Protein AF-A0A1J4RG11-F1 (afdb_monomer_lite)

Sequence (187 aa):
MTKLVSPRDQEIQAVLYAEGVSVGKSGLDGIIGKDTKAAMQAYADKHGFGKDSLDKIGDKILEKMRDPAFREKALDTLQSMPQTHDTIAASQWALTRAGHNDYGMRDLATRMMSGEKSAVTVKALEHTEHGFPTAQVYKEAGLPQGLIDMKMASNEMAYTQFASMTQGGDKKGQSEPSPVRTVSMEM

Secondary structure (DSSP, 8-state):
-PPPP-HHHHHHHHHHHHTT----TT-S-S---HHHHHHHHHHHHHTT-TTS-HHHHHHHHHHHHH-HHHHHHHHHHHHHS---HHHHHHHHHHHHHHT---TTTB-TTT-SB-----HHHHHHHHTEETTEE-HHHHHHTT--HHHHHHHHHHHHHHHHHHHHHHHTT--S---PPPPP-------

Radius of gyration: 19.06 Å; chains: 1; bounding box: 46×32×81 Å

pLDDT: mean 87.49, std 19.08, range [31.5, 98.56]

Structure (mmCIF, N/CA/C/O backbone):
data_AF-A0A1J4RG11-F1
#
_entry.id   AF-A0A1J4RG11-F1
#
loop_
_atom_site.group_PDB
_atom_site.id
_atom_site.type_symbol
_atom_site.label_atom_id
_atom_site.label_alt_id
_atom_site.label_comp_id
_atom_site.label_asym_id
_atom_site.label_entity_id
_atom_site.label_seq_id
_atom_site.pdbx_PDB_ins_code
_atom_site.Cartn_x
_atom_site.Cartn_y
_atom_site.Cartn_z
_atom_site.occupancy
_atom_site.B_iso_or_equiv
_atom_site.auth_seq_id
_atom_site.auth_comp_id
_atom_site.auth_asym_id
_atom_site.auth_atom_id
_atom_site.pdbx_PDB_model_num
ATOM 1 N N . MET A 1 1 ? -0.249 1.973 28.526 1.00 45.53 1 MET A N 1
ATOM 2 C CA . MET A 1 1 ? 0.600 1.272 27.539 1.00 45.53 1 MET A CA 1
ATOM 3 C C . MET A 1 1 ? 0.674 2.140 26.298 1.00 45.53 1 MET A C 1
ATOM 5 O O . MET A 1 1 ? -0.372 2.413 25.721 1.00 45.53 1 MET A O 1
ATOM 9 N N . THR A 1 2 ? 1.858 2.624 25.930 1.00 52.03 2 THR A N 1
ATOM 10 C CA . THR A 1 2 ? 2.068 3.305 24.644 1.00 52.03 2 THR A CA 1
ATOM 11 C C . THR A 1 2 ? 1.889 2.263 23.547 1.00 52.03 2 THR A C 1
ATOM 13 O O . THR A 1 2 ? 2.555 1.229 23.575 1.00 52.03 2 THR A O 1
ATOM 16 N N . LYS A 1 3 ? 0.928 2.470 22.644 1.00 66.06 3 LYS A N 1
ATOM 17 C CA . LYS A 1 3 ? 0.698 1.543 21.534 1.00 66.06 3 LYS A CA 1
ATOM 18 C 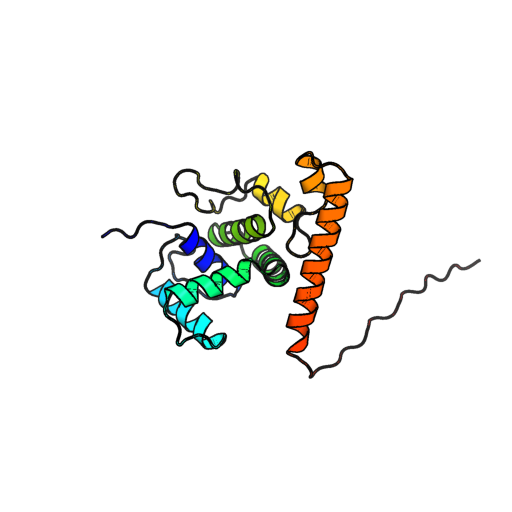C . LYS A 1 3 ? 1.891 1.661 20.583 1.00 66.06 3 LYS A C 1
ATOM 20 O O . LYS A 1 3 ? 2.246 2.772 20.202 1.00 66.06 3 LYS A O 1
ATOM 25 N N . LEU A 1 4 ? 2.541 0.541 20.281 1.00 80.56 4 LEU A N 1
ATOM 26 C CA . LEU A 1 4 ? 3.669 0.511 19.351 1.00 80.56 4 LEU A CA 1
ATOM 27 C C . LEU A 1 4 ? 3.158 0.786 17.934 1.00 80.56 4 LEU A C 1
ATOM 29 O O . LEU A 1 4 ? 2.121 0.246 17.547 1.00 80.56 4 LEU A O 1
ATOM 33 N N . VAL A 1 5 ? 3.889 1.616 17.190 1.00 90.88 5 VAL A N 1
ATOM 34 C CA . VAL A 1 5 ? 3.662 1.816 15.754 1.00 90.88 5 VAL A CA 1
ATOM 35 C C . VAL A 1 5 ? 3.886 0.499 15.012 1.00 90.88 5 VAL A C 1
ATOM 37 O O . VAL A 1 5 ? 4.768 -0.285 15.373 1.00 90.88 5 VAL A O 1
ATOM 40 N N . SER A 1 6 ? 3.073 0.237 13.993 1.00 95.31 6 SER A N 1
ATOM 41 C CA . SER A 1 6 ? 3.086 -1.022 13.252 1.00 95.31 6 SER A CA 1
ATOM 42 C C . SER A 1 6 ? 2.973 -0.769 11.747 1.00 95.31 6 SER A C 1
ATOM 44 O O . SER A 1 6 ? 2.016 -0.124 11.312 1.00 95.31 6 SER A O 1
ATOM 46 N N . PRO A 1 7 ? 3.869 -1.340 10.918 1.00 96.31 7 PRO A N 1
ATOM 47 C CA . PRO A 1 7 ? 3.738 -1.282 9.462 1.00 96.31 7 PRO A CA 1
ATOM 48 C C . PRO A 1 7 ? 2.408 -1.854 8.965 1.00 96.31 7 PRO A C 1
ATOM 50 O O . PRO A 1 7 ? 1.812 -1.305 8.046 1.00 96.31 7 PRO A O 1
ATOM 53 N N . ARG A 1 8 ? 1.902 -2.917 9.607 1.00 96.62 8 ARG A N 1
ATOM 54 C CA . ARG A 1 8 ? 0.595 -3.501 9.266 1.00 96.62 8 ARG A CA 1
ATOM 55 C C . ARG A 1 8 ? -0.533 -2.486 9.453 1.00 96.62 8 ARG A C 1
ATOM 57 O O . ARG A 1 8 ? -1.431 -2.400 8.624 1.00 96.62 8 ARG A O 1
ATOM 64 N N . ASP A 1 9 ? -0.488 -1.733 10.545 1.00 97.31 9 ASP A N 1
ATOM 65 C CA . ASP A 1 9 ? -1.527 -0.761 10.881 1.00 97.31 9 ASP A CA 1
ATOM 66 C C . ASP A 1 9 ? -1.455 0.454 9.941 1.00 97.31 9 ASP A C 1
ATOM 68 O O . ASP A 1 9 ? -2.494 0.959 9.518 1.00 97.31 9 ASP A O 1
ATOM 72 N N . GLN A 1 10 ? -0.243 0.855 9.535 1.00 98.19 10 GLN A N 1
ATOM 73 C CA . GLN A 1 10 ? -0.038 1.912 8.541 1.00 98.19 10 GLN A CA 1
ATOM 74 C C . GLN A 1 10 ? -0.548 1.491 7.158 1.00 98.19 10 GLN A C 1
ATOM 76 O O . GLN A 1 10 ? -1.131 2.295 6.436 1.00 98.19 10 GLN A O 1
ATOM 81 N N . GLU A 1 11 ? -0.378 0.220 6.797 1.00 98.38 11 GLU A N 1
ATOM 82 C CA . GLU A 1 11 ? -0.906 -0.324 5.550 1.00 98.38 11 GLU A CA 1
ATOM 83 C C . GLU A 1 11 ? -2.445 -0.372 5.549 1.00 98.38 11 GLU A C 1
ATOM 85 O O . GLU A 1 11 ? -3.069 -0.007 4.554 1.00 98.38 11 GLU A O 1
ATOM 90 N N . ILE A 1 12 ? -3.081 -0.738 6.671 1.00 98.44 12 ILE A N 1
ATOM 91 C CA . ILE A 1 12 ? -4.546 -0.634 6.827 1.00 98.44 12 ILE A CA 1
ATOM 92 C C . ILE A 1 12 ? -4.998 0.816 6.621 1.00 98.44 12 ILE A C 1
ATOM 94 O O . ILE A 1 12 ? -5.945 1.069 5.875 1.00 98.44 12 ILE A O 1
ATOM 98 N N . GLN A 1 13 ? -4.316 1.770 7.263 1.00 98.56 13 GLN A N 1
ATOM 99 C CA . GLN A 1 13 ? -4.605 3.195 7.101 1.00 98.56 13 GLN A CA 1
ATOM 100 C C . GLN A 1 13 ? -4.423 3.649 5.647 1.00 98.56 13 GLN A C 1
ATOM 102 O O . GLN A 1 13 ? -5.251 4.408 5.156 1.00 98.56 13 GLN A O 1
ATOM 107 N N . ALA A 1 14 ? -3.406 3.146 4.940 1.00 98.56 14 ALA A N 1
ATOM 108 C CA . ALA A 1 14 ? -3.171 3.439 3.529 1.00 98.56 14 ALA A CA 1
ATOM 109 C C . ALA A 1 14 ? -4.305 2.963 2.617 1.00 98.56 14 ALA A C 1
ATOM 111 O O . ALA A 1 14 ? -4.735 3.722 1.750 1.00 98.56 14 ALA A O 1
ATOM 112 N N . VAL A 1 15 ? -4.827 1.749 2.826 1.00 98.38 15 VAL A N 1
ATOM 113 C CA . VAL A 1 15 ? -5.990 1.259 2.064 1.00 98.38 15 VAL A CA 1
ATOM 114 C C . VAL A 1 15 ? -7.205 2.152 2.311 1.00 98.38 15 VAL A C 1
ATOM 116 O O . VAL A 1 15 ? -7.844 2.597 1.361 1.00 98.38 15 VAL A O 1
ATOM 119 N N . LEU A 1 16 ? -7.508 2.447 3.580 1.00 98.19 16 LEU A N 1
ATOM 120 C CA . LEU A 1 16 ? -8.638 3.305 3.945 1.00 98.19 16 LEU A CA 1
ATOM 121 C C . LEU A 1 16 ? -8.500 4.708 3.338 1.00 98.19 16 LEU A C 1
ATOM 123 O O . LEU A 1 16 ? -9.459 5.230 2.775 1.00 98.19 16 LEU A O 1
ATOM 127 N N . TYR A 1 17 ? -7.300 5.283 3.396 1.00 98.06 17 TYR A N 1
ATOM 128 C CA . TYR A 1 17 ? -6.989 6.591 2.831 1.00 98.06 17 TYR A CA 1
ATOM 129 C C . TYR A 1 17 ? -7.169 6.625 1.308 1.00 98.06 17 TYR A C 1
ATOM 131 O O . TYR A 1 17 ? -7.815 7.537 0.795 1.00 98.06 17 TYR A O 1
ATOM 139 N N . ALA A 1 18 ? -6.676 5.609 0.590 1.00 97.44 18 ALA A N 1
ATOM 140 C CA . ALA A 1 18 ? -6.852 5.480 -0.860 1.00 97.44 18 ALA A CA 1
ATOM 141 C C . ALA A 1 18 ? -8.327 5.292 -1.275 1.00 97.44 18 ALA A C 1
ATOM 143 O O . ALA A 1 18 ? -8.729 5.714 -2.355 1.00 97.44 18 ALA A O 1
ATOM 144 N N . GLU A 1 19 ? -9.151 4.711 -0.401 1.00 96.38 19 GLU A N 1
ATOM 145 C CA . GLU A 1 19 ? -10.610 4.585 -0.561 1.00 96.38 19 GLU A CA 1
ATOM 146 C C . GLU A 1 19 ? -11.379 5.864 -0.170 1.00 96.38 19 GLU A C 1
ATOM 148 O O . GLU A 1 19 ? -12.614 5.883 -0.161 1.00 96.38 19 GLU A O 1
ATOM 153 N N . GLY A 1 20 ? -10.668 6.942 0.180 1.00 95.25 20 GLY A N 1
ATOM 154 C CA . GLY A 1 20 ? -11.258 8.211 0.606 1.00 95.25 20 GLY A CA 1
ATOM 155 C C . GLY A 1 20 ? -11.866 8.176 2.012 1.00 95.25 20 GLY A C 1
ATOM 156 O O . GLY A 1 20 ? -12.632 9.070 2.377 1.00 95.25 20 GLY A O 1
ATOM 157 N N . VAL A 1 21 ? -11.552 7.159 2.817 1.00 96.12 21 VAL A N 1
ATOM 158 C CA . VAL A 1 21 ? -12.004 7.046 4.206 1.00 96.12 21 VAL A CA 1
ATOM 159 C C . VAL A 1 21 ? -11.010 7.761 5.119 1.00 96.12 21 VAL A C 1
ATOM 161 O O . VAL A 1 21 ? -9.836 7.406 5.201 1.00 96.12 21 VAL A O 1
ATOM 164 N N . SER A 1 22 ? -11.488 8.772 5.848 1.00 93.06 22 SER A N 1
ATOM 165 C CA . SER A 1 22 ? -10.654 9.494 6.812 1.00 93.06 22 SER A CA 1
ATOM 166 C C . SER A 1 22 ? -10.258 8.594 7.984 1.00 93.06 22 SER A C 1
ATOM 168 O O . SER A 1 22 ? -11.117 8.024 8.654 1.00 93.06 22 SER A O 1
ATOM 170 N N . VAL A 1 23 ? -8.957 8.526 8.271 1.00 93.06 23 VAL A N 1
ATOM 171 C CA . VAL A 1 23 ? -8.383 7.801 9.420 1.00 93.06 23 VAL A CA 1
ATOM 172 C C . VAL A 1 23 ? -8.102 8.715 10.624 1.00 93.06 23 VAL A C 1
ATOM 174 O O . VAL A 1 23 ? -7.419 8.323 11.566 1.00 93.06 23 VAL A O 1
ATOM 177 N N . GLY A 1 24 ? -8.657 9.931 10.619 1.00 90.88 24 GLY A N 1
ATOM 178 C CA . GLY A 1 24 ? -8.460 10.934 11.667 1.00 90.88 24 GLY A CA 1
ATOM 179 C C . GLY A 1 24 ? -7.259 11.853 11.424 1.00 90.88 24 GLY A C 1
ATOM 180 O O . GLY A 1 24 ? -6.627 11.831 10.370 1.00 90.88 24 GLY A O 1
ATOM 181 N N . LYS A 1 25 ? -6.962 12.710 12.411 1.00 89.75 25 LYS A N 1
ATOM 182 C CA . LYS A 1 25 ? -5.946 13.778 12.293 1.00 89.75 25 LYS A CA 1
ATOM 183 C C . LYS A 1 25 ? -4.503 13.278 12.289 1.00 89.75 25 LYS A C 1
ATOM 185 O O . LYS A 1 25 ? -3.633 14.002 11.821 1.00 89.75 25 LYS A O 1
ATOM 190 N N . SER A 1 26 ? -4.254 12.092 12.840 1.00 89.50 26 SER A N 1
ATOM 191 C CA . SER A 1 26 ? -2.909 11.516 12.897 1.00 89.50 26 SER A CA 1
ATOM 192 C C . SER A 1 26 ? -2.448 10.926 11.563 1.00 89.50 26 SER A C 1
ATOM 194 O O . SER A 1 26 ? -1.269 10.621 11.430 1.00 89.50 26 SER A O 1
ATOM 196 N N . GLY A 1 27 ? -3.349 10.770 10.586 1.00 93.56 27 GLY A N 1
ATOM 197 C CA . GLY A 1 27 ? -2.989 10.245 9.271 1.00 93.56 27 GLY A CA 1
ATOM 198 C C . GLY A 1 27 ? -2.530 8.787 9.320 1.00 93.56 27 GLY A C 1
ATOM 199 O O . GLY A 1 27 ? -3.123 7.957 10.018 1.00 93.56 27 GLY A O 1
ATOM 200 N N . LEU A 1 28 ? -1.485 8.473 8.553 1.00 96.69 28 LEU A N 1
ATOM 201 C CA . LEU A 1 28 ? -0.891 7.136 8.441 1.00 96.69 28 LEU A CA 1
ATOM 202 C C . LEU A 1 28 ? 0.255 6.964 9.455 1.00 96.69 28 LEU A C 1
ATOM 204 O O . LEU A 1 28 ? 1.425 6.816 9.092 1.00 96.69 28 LEU A O 1
ATOM 208 N N . ASP A 1 29 ? -0.087 6.989 10.742 1.00 96.06 29 ASP A N 1
ATOM 209 C CA . ASP A 1 29 ? 0.864 6.910 11.861 1.00 96.06 29 ASP A CA 1
ATOM 210 C C . ASP A 1 29 ? 1.213 5.477 12.310 1.00 96.06 29 ASP A C 1
ATOM 212 O O . ASP A 1 29 ? 2.044 5.283 13.199 1.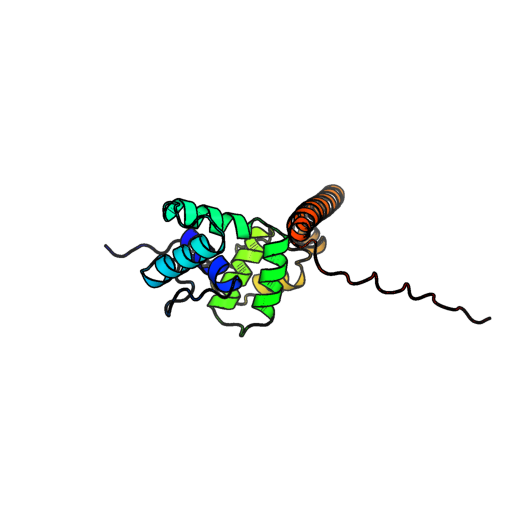00 96.06 29 ASP A O 1
ATOM 216 N N . GLY A 1 30 ? 0.574 4.461 11.726 1.00 96.69 30 GLY A N 1
ATOM 217 C CA . GLY A 1 30 ? 0.762 3.068 12.115 1.00 96.69 30 GLY A CA 1
ATOM 218 C C . GLY A 1 30 ? 0.136 2.707 13.460 1.00 96.69 30 GLY A C 1
ATOM 219 O O . GLY A 1 30 ? 0.559 1.730 14.079 1.00 96.69 30 GLY A O 1
ATOM 220 N N . ILE A 1 31 ? -0.852 3.475 13.934 1.00 95.88 31 ILE A N 1
ATOM 221 C CA . ILE A 1 31 ? -1.551 3.239 15.198 1.00 95.88 31 ILE A CA 1
ATOM 222 C C . ILE A 1 31 ? -3.061 3.126 14.950 1.00 95.88 31 ILE A C 1
ATOM 224 O O . ILE A 1 31 ? -3.758 4.097 14.664 1.00 95.88 31 ILE A O 1
ATOM 228 N N . ILE A 1 32 ? -3.636 1.940 15.191 1.00 94.81 32 ILE A N 1
ATOM 229 C CA . ILE A 1 32 ? -5.104 1.779 15.180 1.00 94.81 32 ILE A CA 1
ATOM 230 C C . ILE A 1 32 ? -5.735 2.406 16.442 1.00 94.81 32 ILE A C 1
ATOM 232 O O . ILE A 1 32 ? -5.960 1.729 17.460 1.00 94.81 32 ILE A O 1
ATOM 236 N N . GLY A 1 33 ? -5.977 3.717 16.384 1.00 93.94 33 GLY A N 1
ATOM 237 C CA . GLY A 1 33 ? -6.672 4.527 17.388 1.00 93.94 33 GLY A CA 1
ATOM 238 C C . GLY A 1 33 ? -8.199 4.485 17.258 1.00 93.94 33 GLY A C 1
ATOM 239 O O . GLY A 1 33 ? -8.750 3.695 16.496 1.00 93.94 33 GLY A O 1
ATOM 240 N N . LYS A 1 34 ? -8.908 5.328 18.022 1.00 94.88 34 LYS A N 1
ATOM 241 C CA . LYS A 1 34 ? -10.384 5.392 17.989 1.00 94.88 34 LYS A CA 1
ATOM 242 C C . LYS A 1 34 ? -10.908 5.727 16.587 1.00 94.88 34 LYS A C 1
ATOM 244 O O . LYS A 1 34 ? -11.824 5.055 16.120 1.00 94.88 34 LYS A O 1
ATOM 249 N N . ASP A 1 35 ? -10.301 6.712 15.933 1.00 95.56 35 ASP A N 1
ATOM 250 C CA . ASP A 1 35 ? -10.724 7.178 14.610 1.00 95.56 35 ASP A CA 1
ATOM 251 C C . ASP A 1 35 ? -10.476 6.102 13.548 1.00 95.56 35 ASP A C 1
ATOM 253 O O . ASP A 1 35 ? -11.395 5.743 12.817 1.00 95.56 35 ASP A O 1
ATOM 257 N N . THR A 1 36 ? -9.295 5.471 13.549 1.00 97.06 36 THR A N 1
ATOM 258 C CA . THR A 1 36 ? -9.000 4.362 12.632 1.00 97.06 36 THR A CA 1
ATOM 259 C C . THR A 1 36 ? -9.925 3.166 12.851 1.00 97.06 36 THR A C 1
ATOM 261 O O . THR A 1 36 ? -10.381 2.566 11.885 1.00 97.06 36 THR A O 1
ATOM 264 N N . LYS A 1 37 ? -10.275 2.827 14.101 1.00 97.06 37 LYS A N 1
ATOM 265 C CA . LYS A 1 37 ? -11.261 1.765 14.384 1.00 97.06 37 LYS A CA 1
ATOM 266 C C . LYS A 1 37 ? -12.636 2.088 13.808 1.00 97.06 37 LYS A C 1
ATOM 268 O O . LYS A 1 37 ? -13.274 1.207 13.242 1.00 97.06 37 LYS A O 1
ATOM 273 N N . ALA A 1 38 ? -13.087 3.334 13.949 1.00 96.94 38 ALA A N 1
ATOM 274 C CA . ALA A 1 38 ? -14.355 3.774 13.380 1.00 96.94 38 ALA A CA 1
ATOM 275 C C . ALA A 1 38 ? -14.322 3.732 11.843 1.00 96.94 38 ALA A C 1
ATOM 277 O O . ALA A 1 38 ? -15.270 3.248 11.232 1.00 96.94 38 ALA A O 1
ATOM 278 N N . ALA A 1 39 ? -13.213 4.154 11.231 1.00 97.88 39 ALA A N 1
ATOM 279 C CA . ALA A 1 39 ? -12.989 4.072 9.790 1.00 97.88 39 ALA A CA 1
ATOM 280 C C . ALA A 1 39 ? -13.007 2.622 9.278 1.00 97.88 39 ALA A C 1
ATOM 282 O O . ALA A 1 39 ? -13.700 2.318 8.309 1.00 97.88 39 ALA A O 1
ATOM 283 N N . MET A 1 40 ? -12.307 1.713 9.966 1.00 98.25 40 MET A N 1
ATOM 284 C CA . MET A 1 40 ? -12.317 0.277 9.672 1.00 98.25 40 MET A CA 1
ATOM 285 C C . MET A 1 40 ? -13.732 -0.303 9.742 1.00 98.25 40 MET A C 1
ATOM 287 O O . MET A 1 40 ? -14.132 -1.037 8.843 1.00 98.25 40 MET A O 1
ATOM 291 N N . GLN A 1 41 ? -14.499 0.038 10.782 1.00 98.06 41 GLN A N 1
ATOM 292 C CA . GLN A 1 41 ? -15.873 -0.439 10.936 1.00 98.06 41 GLN A CA 1
ATOM 293 C C . GLN A 1 41 ? -16.789 0.108 9.835 1.00 98.06 41 GLN A C 1
ATOM 295 O O . GLN A 1 41 ? -17.505 -0.663 9.207 1.00 98.06 41 GLN A O 1
ATOM 300 N N . ALA A 1 42 ? -16.721 1.409 9.543 1.00 96.62 42 ALA A N 1
ATOM 301 C CA . ALA A 1 42 ? -17.516 2.024 8.481 1.00 96.62 42 ALA A CA 1
ATOM 302 C C . ALA A 1 42 ? -17.199 1.418 7.104 1.00 96.62 42 ALA A C 1
ATOM 304 O O . ALA A 1 42 ? -18.106 1.160 6.310 1.00 96.62 42 ALA A O 1
ATOM 305 N N . TYR A 1 43 ? -15.919 1.140 6.835 1.00 97.00 43 TYR A N 1
ATOM 306 C CA . TYR A 1 43 ? -15.499 0.405 5.646 1.00 97.00 43 TYR A CA 1
ATOM 307 C C . TYR A 1 43 ? -16.093 -1.013 5.636 1.00 97.00 43 TYR A C 1
ATOM 309 O O . TYR A 1 43 ? -16.716 -1.421 4.658 1.00 97.00 43 TYR A O 1
ATOM 317 N N . ALA A 1 44 ? -15.979 -1.753 6.739 1.00 97.62 44 ALA A N 1
ATOM 318 C CA . ALA A 1 44 ? -16.519 -3.106 6.848 1.00 97.62 44 ALA A CA 1
ATOM 319 C C . ALA A 1 44 ? -18.042 -3.165 6.654 1.00 97.62 44 ALA A C 1
ATOM 321 O O . ALA A 1 44 ? -18.539 -4.067 5.977 1.00 97.62 44 ALA A O 1
ATOM 322 N N . ASP A 1 45 ? -18.782 -2.198 7.196 1.00 96.56 45 ASP A N 1
ATOM 323 C CA . ASP A 1 45 ? -20.231 -2.082 7.030 1.00 96.56 45 ASP A CA 1
ATOM 324 C C . ASP A 1 45 ? -20.595 -1.824 5.560 1.00 96.56 45 ASP A C 1
ATOM 326 O O . ASP A 1 45 ? -21.435 -2.530 5.000 1.00 96.56 45 ASP A O 1
ATOM 330 N N . LYS A 1 46 ? -19.900 -0.883 4.901 1.00 96.31 46 LYS A N 1
ATOM 331 C CA . LYS A 1 46 ? -20.077 -0.568 3.470 1.00 96.31 46 LYS A CA 1
ATOM 332 C C . LYS A 1 46 ? -19.808 -1.774 2.565 1.00 96.31 46 LYS A C 1
ATOM 334 O O . LYS A 1 46 ? -20.448 -1.915 1.527 1.00 96.31 46 LYS A O 1
ATOM 339 N N . HIS A 1 47 ? -18.871 -2.636 2.951 1.00 94.69 47 HIS A N 1
ATOM 340 C CA . HIS A 1 47 ? -18.441 -3.790 2.161 1.00 94.69 47 HIS A CA 1
ATOM 341 C C . HIS A 1 47 ? -19.012 -5.137 2.654 1.00 94.69 47 HIS A C 1
ATOM 343 O O . HIS A 1 47 ? -18.596 -6.193 2.178 1.00 94.69 47 HIS A O 1
ATOM 349 N N . GLY A 1 48 ? -19.991 -5.123 3.568 1.00 96.06 48 GLY A N 1
ATOM 350 C CA . GLY A 1 48 ? -20.779 -6.305 3.938 1.00 96.06 48 GLY A CA 1
ATOM 351 C C . GLY A 1 48 ? -20.115 -7.280 4.918 1.00 96.06 48 GLY A C 1
ATOM 352 O O . GLY A 1 48 ? -20.578 -8.411 5.056 1.00 96.06 48 GLY A O 1
ATOM 353 N N . PHE A 1 49 ? -19.057 -6.870 5.620 1.00 96.38 49 PHE A N 1
ATOM 354 C CA . PHE A 1 49 ? -18.359 -7.691 6.619 1.00 96.38 49 PHE A CA 1
ATOM 355 C C . PHE A 1 49 ? -18.239 -7.022 7.998 1.00 96.38 49 PHE A C 1
ATOM 357 O O . PHE A 1 49 ? -17.427 -7.425 8.825 1.00 96.38 49 PHE A O 1
ATOM 364 N N . GLY A 1 50 ? -19.103 -6.048 8.293 1.00 95.12 50 GLY A N 1
ATOM 365 C CA . GLY A 1 50 ? -19.135 -5.313 9.564 1.00 95.12 50 GLY A CA 1
ATOM 366 C C . GLY A 1 50 ? -19.360 -6.141 10.834 1.00 95.12 50 GLY A C 1
ATOM 367 O O . GLY A 1 50 ? -19.087 -5.671 11.933 1.00 95.12 50 GLY A O 1
ATOM 368 N N . LYS A 1 51 ? -19.836 -7.386 10.712 1.00 96.44 51 LYS A N 1
ATOM 369 C CA . LYS A 1 51 ? -20.014 -8.303 11.854 1.00 96.44 51 LYS A CA 1
ATOM 370 C C . LYS A 1 51 ? -18.721 -9.007 12.280 1.00 96.44 51 LYS A C 1
ATOM 372 O O . LYS A 1 51 ? -18.729 -9.724 13.280 1.00 96.44 51 LYS A O 1
ATOM 377 N N . ASP A 1 52 ? -17.645 -8.856 11.513 1.00 97.75 52 ASP A N 1
ATOM 378 C CA . ASP A 1 52 ? -16.365 -9.480 11.818 1.00 97.75 52 ASP A CA 1
ATOM 379 C C . ASP A 1 52 ? -15.667 -8.802 13.003 1.00 97.75 52 ASP A C 1
ATOM 381 O O . ASP A 1 52 ? -15.928 -7.652 13.353 1.00 97.75 52 ASP A O 1
ATOM 385 N N . SER A 1 53 ? -14.737 -9.523 13.631 1.00 97.56 53 SER A N 1
ATOM 386 C CA . SER A 1 53 ? -13.842 -8.913 14.611 1.00 97.56 53 SER A CA 1
ATOM 387 C C . SER A 1 53 ? -12.924 -7.892 13.935 1.00 97.56 53 SER A C 1
ATOM 389 O O . SER A 1 53 ? -12.567 -8.036 12.767 1.00 97.56 53 SER A O 1
ATOM 391 N N . LEU A 1 54 ? -12.479 -6.885 14.691 1.00 94.88 54 LEU A N 1
ATOM 392 C CA . LEU A 1 54 ? -11.617 -5.819 14.171 1.00 94.88 54 LEU A CA 1
ATOM 393 C C . LEU A 1 54 ? -10.344 -6.349 13.482 1.00 94.88 54 LEU A C 1
ATOM 395 O O . LEU A 1 54 ? -9.920 -5.797 12.470 1.00 94.88 54 LEU A O 1
ATOM 399 N N . ASP A 1 55 ? -9.761 -7.437 13.990 1.00 95.56 55 ASP A N 1
ATOM 400 C CA . ASP A 1 55 ? -8.574 -8.051 13.385 1.00 95.56 55 ASP A CA 1
ATOM 401 C C . ASP A 1 55 ? -8.877 -8.627 11.998 1.00 95.56 55 ASP A C 1
ATOM 403 O O . ASP A 1 55 ? -8.146 -8.341 11.050 1.00 95.56 55 ASP A O 1
ATOM 407 N N . LYS A 1 56 ? -10.006 -9.340 11.860 1.00 97.69 56 LYS A N 1
ATOM 408 C CA . LYS A 1 56 ? -10.492 -9.877 10.580 1.00 97.69 56 LYS A CA 1
ATOM 409 C C . LYS A 1 56 ? -10.871 -8.769 9.602 1.00 97.69 56 LYS A C 1
ATOM 411 O O . LYS A 1 56 ? -10.603 -8.895 8.412 1.00 97.69 56 LYS A O 1
ATOM 416 N N . ILE A 1 57 ? -11.466 -7.680 10.096 1.00 98.25 57 ILE A N 1
ATOM 417 C CA . ILE A 1 57 ? -11.709 -6.471 9.299 1.00 98.25 57 ILE A CA 1
ATOM 418 C C . ILE A 1 57 ? -10.379 -5.946 8.750 1.00 98.25 57 ILE A C 1
ATOM 420 O O . ILE A 1 57 ? -10.273 -5.686 7.556 1.00 98.25 57 ILE A O 1
ATOM 424 N N . GLY A 1 58 ? -9.352 -5.839 9.599 1.00 97.75 58 GLY A N 1
ATOM 425 C CA . GLY A 1 58 ? -8.009 -5.436 9.183 1.00 97.75 58 GLY A CA 1
ATOM 426 C C . GLY A 1 58 ? -7.412 -6.357 8.120 1.00 97.75 58 GLY A C 1
ATOM 427 O O . GLY A 1 58 ? -6.903 -5.865 7.119 1.00 97.75 58 GLY A O 1
ATOM 428 N N . ASP A 1 59 ? -7.524 -7.675 8.286 1.00 97.88 59 ASP A N 1
ATOM 429 C CA . ASP A 1 59 ? -7.021 -8.641 7.300 1.00 97.88 59 ASP A CA 1
ATOM 430 C C . ASP A 1 59 ? -7.720 -8.485 5.941 1.00 97.88 59 ASP A C 1
ATOM 432 O O . ASP A 1 59 ? -7.050 -8.409 4.913 1.00 97.88 59 ASP A O 1
ATOM 436 N N . LYS A 1 60 ? -9.048 -8.326 5.932 1.00 97.62 60 LYS A N 1
ATOM 437 C CA . LYS A 1 60 ? -9.830 -8.084 4.707 1.00 97.62 60 LYS A CA 1
ATOM 438 C C . LYS A 1 60 ? -9.505 -6.753 4.033 1.00 97.62 60 LYS A C 1
ATOM 440 O O . LYS A 1 60 ? -9.528 -6.658 2.809 1.00 97.62 60 LYS A O 1
ATOM 445 N N . ILE A 1 61 ? -9.198 -5.718 4.813 1.00 97.94 61 ILE A N 1
ATOM 446 C CA . ILE A 1 61 ? -8.715 -4.441 4.275 1.00 97.94 61 ILE A CA 1
ATOM 447 C C . ILE A 1 61 ? -7.352 -4.651 3.603 1.00 97.94 61 ILE A C 1
ATOM 449 O O . ILE A 1 61 ? -7.154 -4.219 2.473 1.00 97.94 61 ILE A O 1
ATOM 453 N N . LEU A 1 62 ? -6.427 -5.371 4.240 1.00 97.75 62 LEU A N 1
ATOM 454 C CA . LEU A 1 62 ? -5.106 -5.658 3.667 1.00 97.75 62 LEU A CA 1
ATOM 455 C C . LEU A 1 62 ? -5.174 -6.533 2.408 1.00 97.75 62 LEU A C 1
ATOM 457 O O . LEU A 1 62 ? -4.353 -6.376 1.503 1.00 97.75 62 LEU A O 1
ATOM 461 N N . GLU A 1 63 ? -6.152 -7.435 2.319 1.00 95.25 63 GLU A N 1
ATOM 462 C CA . GLU A 1 63 ? -6.411 -8.216 1.106 1.00 95.25 63 GLU A CA 1
ATOM 463 C C . GLU A 1 63 ? -6.681 -7.321 -0.109 1.00 95.25 63 GLU A C 1
ATOM 465 O O . GLU A 1 63 ? -6.246 -7.665 -1.207 1.00 95.25 63 GLU A O 1
ATOM 470 N N . LYS A 1 64 ? -7.292 -6.140 0.070 1.00 93.94 64 LYS A N 1
ATOM 471 C CA . LYS A 1 64 ? -7.500 -5.179 -1.027 1.00 93.94 64 LYS A CA 1
ATOM 472 C C . LYS A 1 64 ? -6.195 -4.707 -1.642 1.00 93.94 64 LYS A C 1
ATOM 474 O O . LYS A 1 64 ? -6.086 -4.664 -2.858 1.00 93.94 64 LYS A O 1
ATOM 479 N N . MET A 1 65 ? -5.165 -4.445 -0.839 1.00 94.69 65 MET A N 1
ATOM 480 C CA . MET A 1 65 ? -3.867 -4.017 -1.371 1.00 94.69 65 MET A CA 1
ATOM 481 C C . MET A 1 65 ? -3.174 -5.121 -2.199 1.00 94.69 65 MET A C 1
ATOM 483 O O . MET A 1 65 ? -2.258 -4.844 -2.974 1.00 94.69 65 MET A O 1
ATOM 487 N N . ARG A 1 66 ? -3.613 -6.385 -2.085 1.00 92.38 66 ARG A N 1
ATOM 488 C CA . ARG A 1 66 ? -3.135 -7.500 -2.923 1.00 92.38 66 ARG A CA 1
ATOM 489 C C . ARG A 1 66 ? -3.821 -7.565 -4.288 1.00 92.38 66 ARG A C 1
ATOM 491 O O . ARG A 1 66 ? -3.269 -8.201 -5.186 1.00 92.38 66 ARG A O 1
ATOM 498 N N . ASP A 1 67 ? -4.933 -6.866 -4.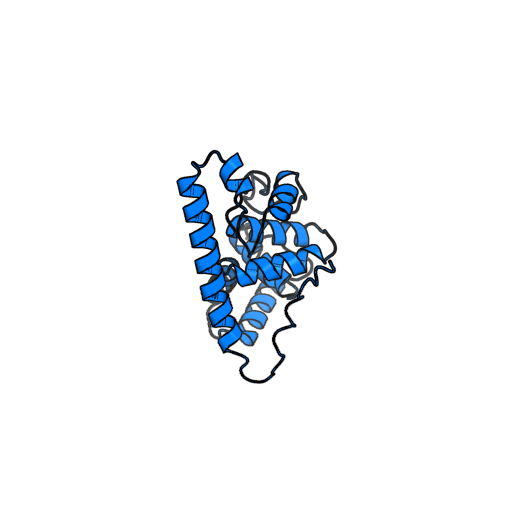478 1.00 92.69 67 ASP A N 1
ATOM 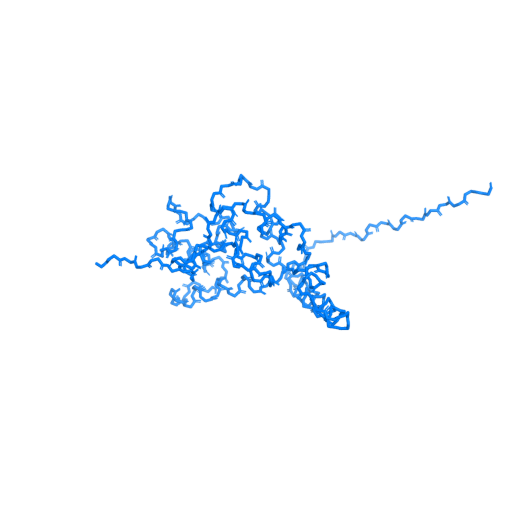499 C CA . ASP A 1 67 ? -5.624 -6.762 -5.763 1.00 92.69 67 ASP A CA 1
ATOM 500 C C . ASP A 1 67 ? -4.902 -5.752 -6.687 1.00 92.69 67 ASP A C 1
ATOM 502 O O . ASP A 1 67 ? -4.737 -4.586 -6.312 1.00 92.69 67 ASP A O 1
ATOM 506 N N . PRO A 1 68 ? -4.428 -6.170 -7.877 1.00 93.81 68 PRO A N 1
ATOM 507 C CA . PRO A 1 68 ? -3.769 -5.270 -8.821 1.00 93.81 68 PRO A CA 1
ATOM 508 C C . PRO A 1 68 ? -4.667 -4.146 -9.337 1.00 93.81 68 PRO A C 1
ATOM 510 O O . PRO A 1 68 ? -4.196 -3.016 -9.441 1.00 93.81 68 PRO A O 1
ATOM 513 N N . ALA A 1 69 ? -5.952 -4.414 -9.582 1.00 92.25 69 ALA A N 1
ATOM 514 C CA . ALA A 1 69 ? -6.887 -3.396 -10.056 1.00 92.25 69 ALA A CA 1
ATOM 515 C C . ALA A 1 69 ? -7.149 -2.342 -8.970 1.00 92.25 69 ALA A C 1
ATOM 517 O O . ALA A 1 69 ? -7.244 -1.147 -9.250 1.00 92.25 69 ALA A O 1
ATOM 518 N N . PHE A 1 70 ? -7.203 -2.774 -7.704 1.00 94.25 70 PHE A N 1
ATOM 519 C CA . PHE A 1 70 ? -7.242 -1.841 -6.581 1.00 94.25 70 PHE A CA 1
ATOM 520 C C . PHE A 1 70 ? -5.980 -0.977 -6.530 1.00 94.25 70 PHE A C 1
ATOM 522 O O . PHE A 1 70 ? -6.094 0.239 -6.406 1.00 94.25 70 PHE A O 1
ATOM 529 N N . ARG A 1 71 ? -4.786 -1.577 -6.635 1.00 95.62 71 ARG A N 1
ATOM 530 C CA . ARG A 1 71 ? -3.520 -0.826 -6.584 1.00 95.62 71 ARG A CA 1
ATOM 531 C C . ARG A 1 71 ? -3.398 0.194 -7.705 1.00 95.62 71 ARG A C 1
ATOM 533 O O . ARG A 1 71 ? -2.966 1.305 -7.432 1.00 95.62 71 ARG A O 1
ATOM 540 N N . GLU A 1 72 ? -3.771 -0.169 -8.926 1.00 94.31 72 GLU A N 1
ATOM 541 C CA . GLU A 1 72 ? -3.794 0.754 -10.062 1.00 94.31 72 GLU A CA 1
ATOM 542 C C . GLU A 1 72 ? -4.684 1.964 -9.759 1.00 94.31 72 GLU A C 1
ATOM 544 O O . GLU A 1 72 ? -4.199 3.092 -9.697 1.00 94.31 72 GLU A O 1
ATOM 549 N N . LYS A 1 73 ? -5.958 1.723 -9.426 1.00 95.38 73 LYS A N 1
ATOM 550 C CA . LYS A 1 73 ? -6.901 2.794 -9.082 1.00 95.38 73 LYS A CA 1
ATOM 551 C C . LYS A 1 73 ? -6.427 3.633 -7.892 1.00 95.38 73 LYS A C 1
ATOM 553 O O . LYS A 1 73 ? -6.624 4.850 -7.868 1.00 95.38 73 LYS A O 1
ATOM 558 N N . ALA A 1 74 ? -5.847 2.989 -6.880 1.00 96.69 74 ALA A N 1
ATOM 559 C CA . ALA A 1 74 ? -5.301 3.666 -5.714 1.00 96.69 74 ALA A CA 1
ATOM 560 C C . ALA A 1 74 ? -4.154 4.595 -6.120 1.00 96.69 74 ALA A C 1
ATOM 562 O O . ALA A 1 74 ? -4.153 5.751 -5.710 1.00 96.69 74 ALA A O 1
ATOM 563 N N . LEU A 1 75 ? -3.215 4.134 -6.950 1.00 97.19 75 LEU A N 1
ATOM 564 C CA . LEU A 1 75 ? -2.103 4.954 -7.428 1.00 97.19 75 LEU A CA 1
ATOM 565 C C . LEU A 1 75 ? -2.588 6.139 -8.269 1.00 97.19 75 LEU A C 1
ATOM 567 O O . LEU A 1 75 ? -2.151 7.254 -7.999 1.00 97.19 75 LEU A O 1
ATOM 571 N N . ASP A 1 76 ? -3.541 5.943 -9.181 1.00 95.75 76 ASP A N 1
ATOM 572 C CA . ASP A 1 76 ? -4.142 7.040 -9.954 1.00 95.75 76 ASP A CA 1
ATOM 573 C C . ASP A 1 76 ? -4.786 8.089 -9.038 1.00 95.75 76 ASP A C 1
ATOM 575 O O . ASP A 1 76 ? -4.542 9.296 -9.150 1.00 95.75 76 ASP A O 1
ATOM 579 N N . THR A 1 77 ? -5.578 7.619 -8.069 1.00 96.25 77 THR A N 1
ATOM 580 C CA . THR A 1 77 ? -6.245 8.483 -7.088 1.00 96.25 77 THR A CA 1
ATOM 581 C C . THR A 1 77 ? -5.212 9.271 -6.284 1.00 96.25 77 THR A C 1
ATOM 583 O O . THR A 1 77 ? -5.286 10.497 -6.217 1.00 96.25 77 THR A O 1
ATOM 586 N N . LEU A 1 78 ? -4.209 8.596 -5.722 1.00 97.31 78 LEU A N 1
ATOM 587 C CA . LEU A 1 78 ? -3.181 9.201 -4.873 1.00 97.31 78 LEU A CA 1
ATOM 588 C C . LEU A 1 78 ? -2.273 10.166 -5.649 1.00 97.31 78 LEU A C 1
ATOM 590 O O . LEU A 1 78 ? -1.873 11.196 -5.107 1.00 97.31 78 LEU A O 1
ATOM 594 N N . GLN A 1 79 ? -1.971 9.894 -6.920 1.00 95.31 79 GLN A N 1
ATOM 595 C CA . GLN A 1 79 ? -1.198 10.810 -7.764 1.00 95.31 79 GLN A CA 1
ATOM 596 C C . GLN A 1 79 ? -1.951 12.115 -8.057 1.00 95.31 79 GLN A C 1
ATOM 598 O O . GLN A 1 79 ? -1.318 13.163 -8.187 1.00 95.31 79 GLN A O 1
ATOM 603 N N . SER A 1 80 ? -3.287 12.076 -8.101 1.00 96.19 80 SER A N 1
ATOM 604 C CA . SER A 1 80 ? -4.122 13.274 -8.265 1.00 96.19 80 SER A CA 1
ATOM 605 C C . SER A 1 80 ? -4.263 14.115 -6.985 1.00 96.19 80 SER A C 1
ATOM 607 O O . SER A 1 80 ? -4.662 15.280 -7.040 1.00 96.19 80 SER A O 1
ATOM 609 N N . MET A 1 81 ? -3.931 13.546 -5.823 1.00 95.75 81 MET A N 1
ATOM 610 C CA . MET A 1 81 ? -4.024 14.214 -4.525 1.00 95.75 81 MET A CA 1
ATOM 611 C C . MET A 1 81 ? -2.786 15.077 -4.230 1.00 95.75 81 MET A C 1
ATOM 613 O O . MET A 1 81 ? -1.692 14.818 -4.752 1.00 95.75 81 MET A O 1
ATOM 617 N N . PRO A 1 82 ? -2.902 16.075 -3.326 1.00 96.38 82 PRO A N 1
ATOM 618 C CA . PRO A 1 82 ? -1.739 16.770 -2.787 1.00 96.38 82 PRO A CA 1
ATOM 619 C C . PRO A 1 82 ? -0.705 15.770 -2.259 1.00 96.38 82 PRO A C 1
ATOM 621 O O . PRO A 1 82 ? -1.037 14.859 -1.500 1.00 96.38 82 PRO A O 1
ATOM 624 N N . GLN A 1 83 ? 0.553 15.948 -2.660 1.00 96.06 83 GLN A N 1
ATOM 625 C CA . GLN A 1 83 ? 1.659 15.031 -2.366 1.00 96.06 83 GLN A CA 1
ATOM 626 C C . GLN A 1 83 ? 2.178 15.235 -0.932 1.00 96.06 83 GLN A C 1
ATOM 628 O O . GLN A 1 83 ? 3.304 15.676 -0.715 1.00 96.06 83 GLN A O 1
ATOM 633 N N . THR A 1 84 ? 1.313 14.979 0.049 1.00 97.06 84 THR A N 1
ATOM 634 C CA . THR A 1 84 ? 1.627 15.005 1.482 1.00 97.06 84 THR A CA 1
ATOM 635 C C . THR A 1 84 ? 2.333 13.718 1.908 1.00 97.06 84 THR A C 1
ATOM 637 O O . THR A 1 84 ? 2.348 12.733 1.168 1.00 97.06 84 THR A O 1
ATOM 640 N N . HIS A 1 85 ? 2.871 13.713 3.132 1.00 96.75 85 HIS A N 1
ATOM 641 C CA . HIS A 1 85 ? 3.449 12.519 3.754 1.00 96.75 85 HIS A CA 1
ATOM 642 C C . HIS A 1 85 ? 2.510 11.302 3.657 1.00 96.75 85 HIS A C 1
ATOM 644 O O . HIS A 1 85 ? 2.930 10.237 3.217 1.00 96.75 85 HIS A O 1
ATOM 650 N N . ASP A 1 86 ? 1.226 11.470 3.988 1.00 97.88 86 ASP A N 1
ATOM 651 C CA . ASP A 1 86 ? 0.237 10.386 3.957 1.00 97.88 86 ASP A CA 1
ATOM 652 C C . ASP A 1 86 ? -0.038 9.881 2.535 1.00 97.88 86 ASP A C 1
ATOM 654 O O . ASP A 1 86 ? -0.049 8.673 2.303 1.00 97.88 86 ASP A O 1
ATOM 658 N N . THR A 1 87 ? -0.193 10.785 1.562 1.00 98.12 87 THR A N 1
ATOM 659 C CA . THR A 1 87 ? -0.388 10.410 0.152 1.00 98.12 87 THR A CA 1
ATOM 660 C C . THR A 1 87 ? 0.799 9.606 -0.377 1.00 98.12 87 THR A C 1
ATOM 662 O O . THR A 1 87 ? 0.628 8.600 -1.075 1.00 98.12 87 THR A O 1
ATOM 665 N N . ILE A 1 88 ? 2.016 10.028 -0.030 1.00 98.38 88 ILE A N 1
ATOM 666 C CA . ILE A 1 88 ? 3.240 9.353 -0.457 1.00 98.38 88 ILE A CA 1
ATOM 667 C C . ILE A 1 88 ? 3.374 8.001 0.251 1.00 98.38 88 ILE A C 1
ATOM 669 O O . ILE A 1 88 ? 3.638 7.006 -0.419 1.00 98.38 88 ILE A O 1
ATOM 673 N N . ALA A 1 89 ? 3.124 7.928 1.561 1.00 98.31 89 ALA A N 1
ATOM 674 C CA . ALA A 1 89 ? 3.176 6.679 2.318 1.00 98.31 89 ALA A CA 1
ATOM 675 C C . ALA A 1 89 ? 2.154 5.658 1.792 1.00 98.31 89 ALA A C 1
ATOM 677 O O . ALA A 1 89 ? 2.481 4.482 1.618 1.00 98.31 89 ALA A O 1
ATOM 678 N N . ALA A 1 90 ? 0.937 6.105 1.461 1.00 98.44 90 ALA A N 1
ATOM 679 C CA . ALA A 1 90 ? -0.073 5.258 0.834 1.00 98.44 90 ALA A CA 1
ATOM 680 C C . ALA A 1 90 ? 0.378 4.746 -0.544 1.00 98.44 90 ALA A C 1
ATOM 682 O O . ALA A 1 90 ? 0.250 3.554 -0.834 1.00 98.44 90 ALA A O 1
ATOM 683 N N . SER A 1 91 ? 0.982 5.617 -1.361 1.00 98.50 91 SER A N 1
ATOM 684 C CA . SER A 1 91 ? 1.533 5.232 -2.667 1.00 98.50 91 SER A CA 1
ATOM 685 C C . SER A 1 91 ? 2.652 4.200 -2.515 1.00 98.50 91 SER A C 1
ATOM 687 O O . SER A 1 91 ? 2.660 3.189 -3.208 1.00 98.50 91 SER A O 1
ATOM 689 N N . GLN A 1 92 ? 3.568 4.393 -1.564 1.00 98.56 92 GLN A N 1
ATOM 690 C CA . GLN A 1 92 ? 4.661 3.459 -1.278 1.00 98.56 92 GLN A CA 1
ATOM 691 C C . GLN A 1 92 ? 4.152 2.072 -0.852 1.00 98.56 92 GLN A C 1
ATOM 693 O O . GLN A 1 92 ? 4.716 1.058 -1.274 1.00 98.56 92 GLN A O 1
ATOM 698 N N . TRP A 1 93 ? 3.059 1.998 -0.082 1.00 98.31 93 TRP A N 1
ATOM 699 C CA . TRP A 1 93 ? 2.411 0.723 0.246 1.00 98.31 93 TRP A CA 1
ATOM 700 C C . TRP A 1 93 ? 1.862 0.012 -0.994 1.00 98.31 93 TRP A C 1
ATOM 702 O O . TRP A 1 93 ? 2.122 -1.183 -1.168 1.00 98.31 93 TRP A O 1
ATOM 712 N N . ALA A 1 94 ? 1.175 0.735 -1.883 1.00 98.19 94 ALA A N 1
ATOM 713 C CA . ALA A 1 94 ? 0.695 0.173 -3.144 1.00 98.19 94 ALA A CA 1
ATOM 714 C C . ALA A 1 94 ? 1.861 -0.319 -4.024 1.00 98.19 94 ALA A C 1
ATOM 716 O O . ALA A 1 94 ? 1.847 -1.462 -4.475 1.00 98.19 94 ALA A O 1
ATOM 717 N N . LEU A 1 95 ? 2.923 0.474 -4.188 1.00 98.00 95 LEU A N 1
ATOM 718 C CA . LEU A 1 95 ? 4.110 0.108 -4.979 1.00 98.00 95 LEU A CA 1
ATOM 719 C C . LEU A 1 95 ? 4.839 -1.117 -4.412 1.00 98.00 95 LEU A C 1
ATOM 721 O O . LEU A 1 95 ? 5.248 -2.020 -5.142 1.00 98.00 95 LEU A O 1
ATOM 725 N N . THR A 1 96 ? 4.959 -1.196 -3.090 1.00 96.81 96 THR A N 1
ATOM 726 C CA . THR A 1 96 ? 5.551 -2.361 -2.426 1.00 96.81 96 THR A CA 1
ATOM 727 C C . THR A 1 96 ? 4.738 -3.622 -2.698 1.00 96.81 96 THR A C 1
ATOM 729 O O . THR A 1 96 ? 5.297 -4.674 -3.003 1.00 96.81 96 THR A O 1
ATOM 732 N N . ARG A 1 97 ? 3.404 -3.529 -2.632 1.00 96.38 97 ARG A N 1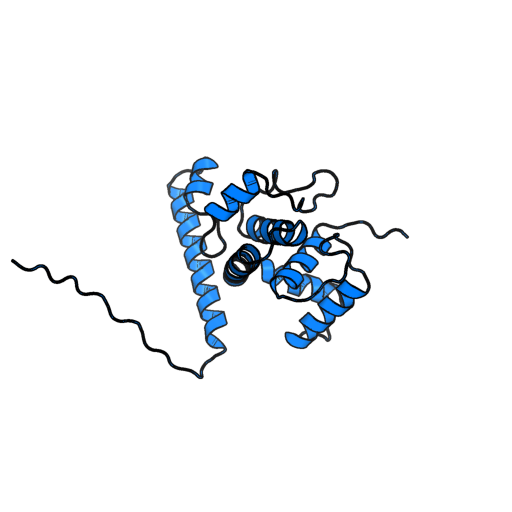
ATOM 733 C CA . ARG A 1 97 ? 2.513 -4.661 -2.926 1.00 96.38 97 ARG A CA 1
ATOM 734 C C . ARG A 1 97 ? 2.442 -5.012 -4.408 1.00 96.38 97 ARG A C 1
ATOM 736 O O . ARG A 1 97 ? 2.196 -6.173 -4.721 1.00 96.38 97 ARG A O 1
ATOM 743 N N . ALA A 1 98 ? 2.718 -4.060 -5.294 1.00 95.44 98 ALA A N 1
ATOM 744 C CA . ALA A 1 98 ? 2.938 -4.322 -6.711 1.00 95.44 98 ALA A CA 1
ATOM 745 C C . ALA A 1 98 ? 4.218 -5.150 -6.943 1.00 95.44 98 ALA A C 1
ATOM 747 O O . ALA A 1 98 ? 4.286 -5.930 -7.889 1.00 95.44 98 ALA A O 1
ATOM 748 N N . GLY A 1 99 ? 5.203 -5.052 -6.043 1.00 94.88 99 GLY A N 1
ATOM 749 C CA . GLY A 1 99 ? 6.445 -5.827 -6.086 1.00 94.88 99 GLY A CA 1
ATOM 750 C C . GLY A 1 99 ? 7.694 -4.993 -6.370 1.00 94.88 99 GLY A C 1
ATOM 751 O O . GLY A 1 99 ? 8.722 -5.555 -6.749 1.00 94.88 99 GLY A O 1
ATOM 752 N N . HIS A 1 100 ? 7.625 -3.670 -6.204 1.00 95.62 100 HIS A N 1
ATOM 753 C CA . HIS A 1 100 ? 8.816 -2.824 -6.238 1.00 95.62 100 HIS A CA 1
ATOM 754 C C . HIS A 1 100 ? 9.703 -3.071 -5.014 1.00 95.62 100 HIS A C 1
ATOM 756 O O . HIS A 1 100 ? 9.226 -3.414 -3.932 1.00 95.62 100 HIS A O 1
ATOM 762 N N . ASN A 1 101 ? 11.009 -2.855 -5.181 1.00 91.56 101 ASN A N 1
ATOM 763 C CA . ASN A 1 101 ? 11.942 -2.837 -4.060 1.00 91.56 101 ASN A CA 1
ATOM 764 C C . ASN A 1 101 ? 11.637 -1.634 -3.155 1.00 91.56 101 ASN A C 1
ATOM 766 O O . ASN A 1 101 ? 11.726 -0.483 -3.584 1.00 91.56 101 ASN A O 1
ATOM 770 N N . ASP A 1 102 ? 11.305 -1.919 -1.902 1.00 91.62 102 ASP A N 1
ATOM 771 C CA . ASP A 1 102 ? 10.840 -0.952 -0.913 1.00 91.62 102 ASP A CA 1
ATOM 772 C C . ASP A 1 102 ? 11.942 -0.469 0.044 1.00 91.62 102 ASP A C 1
ATOM 774 O O . ASP A 1 102 ? 11.681 0.363 0.913 1.00 91.62 102 ASP A O 1
ATOM 778 N N . TYR A 1 103 ? 13.189 -0.929 -0.120 1.00 90.06 103 TYR A N 1
ATOM 779 C CA . TYR A 1 103 ? 14.290 -0.591 0.788 1.00 90.06 103 TYR A CA 1
ATOM 780 C C . TYR A 1 103 ? 14.515 0.926 0.906 1.00 90.06 103 TYR A C 1
ATOM 782 O O . TYR A 1 103 ? 14.786 1.427 1.992 1.00 90.06 103 TYR A O 1
ATOM 790 N N . GLY A 1 104 ? 14.352 1.670 -0.194 1.00 91.75 104 GLY A N 1
ATOM 791 C CA . GLY A 1 104 ? 14.439 3.138 -0.218 1.00 91.75 104 GLY A CA 1
ATOM 792 C C . GLY A 1 104 ? 13.114 3.876 0.017 1.00 91.75 104 GLY A C 1
ATOM 793 O O . GLY A 1 104 ? 13.056 5.088 -0.191 1.00 91.75 104 GLY A O 1
ATOM 794 N N . MET A 1 105 ? 12.048 3.157 0.383 1.00 96.31 105 MET A N 1
ATOM 795 C CA . MET A 1 105 ? 10.724 3.710 0.704 1.00 96.31 105 MET A CA 1
ATOM 796 C C . MET A 1 105 ? 10.391 3.611 2.197 1.00 96.31 105 MET A C 1
ATOM 798 O O . MET A 1 105 ? 9.444 4.243 2.657 1.00 96.31 105 MET A O 1
ATOM 802 N N . ARG A 1 106 ? 11.141 2.807 2.958 1.00 95.38 106 ARG A N 1
ATOM 803 C CA . ARG A 1 106 ? 10.868 2.547 4.372 1.00 95.38 106 ARG A CA 1
ATOM 804 C C . ARG A 1 106 ? 11.730 3.391 5.298 1.00 95.38 106 ARG A C 1
ATOM 806 O O . ARG A 1 106 ? 12.927 3.552 5.079 1.00 95.38 106 ARG A O 1
ATOM 813 N N . ASP A 1 107 ? 11.140 3.800 6.412 1.00 94.44 107 ASP A N 1
ATOM 814 C CA . ASP A 1 107 ? 11.895 4.097 7.623 1.00 94.44 107 ASP A CA 1
ATOM 815 C C . ASP A 1 107 ? 12.445 2.774 8.184 1.00 94.44 107 ASP A C 1
ATOM 817 O O . ASP A 1 107 ? 11.701 1.847 8.512 1.00 94.44 107 ASP A O 1
ATOM 821 N N . LEU A 1 108 ? 13.769 2.660 8.280 1.00 90.69 108 LEU A N 1
ATOM 822 C CA . LEU A 1 108 ? 14.433 1.430 8.710 1.00 90.69 108 LEU A CA 1
ATOM 823 C C . LEU A 1 108 ? 14.232 1.113 10.199 1.00 90.69 108 LEU A C 1
ATOM 825 O O . LEU A 1 108 ? 14.299 -0.063 10.567 1.00 90.69 108 LEU A O 1
ATOM 829 N N . ALA A 1 109 ? 13.980 2.118 11.041 1.00 91.75 109 ALA A N 1
ATOM 830 C CA . ALA A 1 109 ? 13.778 1.932 12.474 1.00 91.75 109 ALA A CA 1
ATOM 831 C C . ALA A 1 109 ? 12.383 1.370 12.768 1.00 91.75 109 ALA A C 1
ATOM 833 O O . ALA A 1 109 ? 12.240 0.422 13.540 1.00 91.75 109 ALA A O 1
ATOM 834 N N . THR A 1 110 ? 11.359 1.927 12.123 1.00 93.38 110 THR A N 1
ATOM 835 C CA . THR A 1 110 ? 9.954 1.547 12.348 1.00 93.38 110 THR A CA 1
ATOM 836 C C . THR A 1 110 ? 9.443 0.504 11.356 1.00 93.38 110 THR A C 1
ATOM 838 O O . THR A 1 110 ? 8.414 -0.126 11.597 1.00 93.38 110 THR A O 1
ATOM 841 N N . ARG A 1 111 ? 10.161 0.302 10.241 1.00 94.06 111 ARG A N 1
ATOM 842 C CA . ARG A 1 111 ? 9.759 -0.497 9.067 1.00 94.06 111 ARG A CA 1
ATOM 843 C C . ARG A 1 111 ? 8.506 0.023 8.355 1.00 94.06 111 ARG A C 1
ATOM 845 O O . ARG A 1 111 ? 8.014 -0.648 7.447 1.00 94.06 111 ARG A O 1
ATOM 852 N N . MET A 1 112 ? 7.998 1.189 8.741 1.00 96.56 112 MET A N 1
ATOM 853 C CA . MET A 1 112 ? 6.877 1.862 8.089 1.00 96.56 112 MET A CA 1
ATOM 854 C C . MET A 1 112 ? 7.321 2.509 6.775 1.00 96.56 112 MET A C 1
ATOM 856 O O . MET A 1 112 ? 8.515 2.694 6.545 1.00 96.56 112 MET A O 1
ATOM 860 N N . MET A 1 113 ? 6.367 2.847 5.911 1.00 97.81 113 MET A N 1
ATOM 861 C CA . MET A 1 113 ? 6.636 3.703 4.757 1.00 97.81 113 MET A CA 1
ATOM 862 C C . MET A 1 113 ? 6.950 5.113 5.239 1.00 97.81 113 MET A C 1
ATOM 864 O O . MET A 1 113 ? 6.268 5.631 6.126 1.00 97.81 113 MET A O 1
ATOM 868 N N . SER A 1 114 ? 8.005 5.698 4.676 1.00 96.88 114 SER A N 1
ATOM 869 C CA . SER A 1 114 ? 8.571 6.960 5.152 1.00 96.88 114 SER A CA 1
ATOM 870 C C . SER A 1 114 ? 7.719 8.176 4.808 1.00 96.88 114 SER A C 1
ATOM 872 O O . SER A 1 114 ? 7.943 9.238 5.374 1.00 96.88 114 SER A O 1
ATOM 874 N N . GLY A 1 115 ? 6.816 8.062 3.827 1.00 97.12 115 GLY A N 1
ATOM 875 C CA . GLY A 1 115 ? 6.084 9.210 3.295 1.00 97.12 115 GLY A CA 1
ATOM 876 C C . GLY A 1 115 ? 6.973 10.222 2.564 1.00 97.12 115 GLY A C 1
ATOM 877 O O . GLY A 1 115 ? 6.506 11.294 2.181 1.00 97.12 115 GLY A O 1
ATOM 878 N N . GLU A 1 116 ? 8.247 9.899 2.329 1.00 96.44 116 GLU A N 1
ATOM 879 C CA . GLU A 1 116 ? 9.171 10.737 1.572 1.00 96.44 116 GLU A CA 1
ATOM 880 C C . GLU A 1 116 ? 9.162 10.362 0.088 1.00 96.44 116 GLU A C 1
ATOM 882 O O . GLU A 1 116 ? 9.290 9.193 -0.298 1.00 96.44 116 GLU A O 1
ATOM 887 N N . LYS A 1 117 ? 9.068 11.373 -0.784 1.00 94.94 117 LYS A N 1
ATOM 888 C CA . LYS A 1 117 ? 9.124 11.186 -2.240 1.00 94.94 117 LYS A CA 1
ATOM 889 C C . LYS A 1 117 ? 10.572 10.998 -2.707 1.00 94.94 117 LYS A C 1
ATOM 891 O O . LYS A 1 117 ? 11.125 11.828 -3.422 1.00 94.94 117 LYS A O 1
ATOM 896 N N . SER A 1 118 ? 11.193 9.912 -2.254 1.00 95.00 118 SER A N 1
ATOM 897 C CA . SER A 1 118 ? 12.557 9.533 -2.617 1.00 95.00 118 SER A CA 1
ATOM 898 C C . SER A 1 118 ? 12.667 9.192 -4.107 1.00 95.00 118 SER A C 1
ATOM 900 O O . SER A 1 118 ? 11.671 8.900 -4.774 1.00 95.00 118 SER A O 1
ATOM 902 N N . ALA A 1 119 ? 13.894 9.164 -4.636 1.00 94.75 119 ALA A N 1
ATOM 903 C CA . ALA A 1 119 ? 14.144 8.740 -6.016 1.00 94.75 119 ALA A CA 1
ATOM 904 C C . ALA A 1 119 ? 13.623 7.317 -6.298 1.00 94.75 119 ALA A C 1
ATOM 906 O O . ALA A 1 119 ? 13.175 7.031 -7.406 1.00 94.75 119 ALA A O 1
ATOM 907 N N . VAL A 1 120 ? 13.627 6.438 -5.287 1.00 94.81 120 VAL A N 1
ATOM 908 C CA . VAL A 1 120 ? 13.075 5.078 -5.391 1.00 94.81 120 VAL A CA 1
ATOM 909 C C . VAL A 1 120 ? 11.553 5.121 -5.531 1.00 94.81 120 VAL A C 1
ATOM 911 O O . VAL A 1 120 ? 11.009 4.429 -6.388 1.00 94.81 120 VAL A O 1
ATOM 914 N N . THR A 1 121 ? 10.868 5.967 -4.752 1.00 96.88 121 THR A N 1
ATOM 915 C CA . THR A 1 121 ? 9.417 6.184 -4.875 1.00 96.88 121 THR A CA 1
ATOM 916 C C . THR A 1 121 ? 9.052 6.732 -6.255 1.00 96.88 121 THR A C 1
ATOM 918 O O . THR A 1 121 ? 8.153 6.200 -6.899 1.00 96.88 121 THR A O 1
ATOM 921 N N . VAL A 1 122 ? 9.758 7.765 -6.732 1.00 95.94 122 VAL A N 1
ATOM 922 C CA . VAL A 1 122 ? 9.505 8.379 -8.050 1.00 95.94 122 VAL A CA 1
ATOM 923 C C . VAL A 1 122 ? 9.665 7.353 -9.166 1.00 95.94 122 VAL A C 1
ATOM 925 O O . VAL A 1 122 ? 8.744 7.154 -9.950 1.00 95.94 122 VAL A O 1
ATOM 928 N N . LYS A 1 123 ? 10.787 6.629 -9.171 1.00 95.94 123 LYS A N 1
ATOM 929 C CA . LYS A 1 123 ? 11.054 5.596 -10.171 1.00 95.94 123 LYS A CA 1
ATOM 930 C C . LYS A 1 123 ? 9.994 4.496 -10.176 1.00 95.94 123 LYS A C 1
ATOM 932 O O . LYS A 1 123 ? 9.604 4.010 -11.231 1.00 95.94 123 LYS A O 1
ATOM 937 N N . ALA A 1 124 ? 9.546 4.073 -8.998 1.00 96.56 124 ALA A N 1
ATOM 938 C CA . ALA A 1 124 ? 8.511 3.057 -8.890 1.00 96.56 124 ALA A CA 1
ATOM 939 C C . ALA A 1 124 ? 7.166 3.554 -9.447 1.00 96.56 124 ALA A C 1
ATOM 941 O O . ALA A 1 124 ? 6.527 2.816 -10.191 1.00 96.56 124 ALA A O 1
ATOM 942 N N . LEU A 1 125 ? 6.783 4.808 -9.173 1.00 95.81 125 LEU A N 1
ATOM 943 C CA . LEU A 1 125 ? 5.582 5.426 -9.751 1.00 95.81 125 LEU A CA 1
ATOM 944 C C . LEU A 1 125 ? 5.644 5.496 -11.284 1.00 95.81 125 LEU A C 1
ATOM 946 O O . LEU A 1 125 ? 4.659 5.182 -11.939 1.00 95.81 125 LEU A O 1
ATOM 950 N N . GLU A 1 126 ? 6.794 5.866 -11.852 1.00 96.19 126 GLU A N 1
ATOM 951 C CA . GLU A 1 126 ? 7.002 5.958 -13.309 1.00 96.19 126 GLU A CA 1
ATOM 952 C C . GLU A 1 126 ? 6.992 4.595 -14.013 1.00 96.19 126 GLU A C 1
ATOM 954 O O . GLU A 1 126 ? 6.761 4.508 -15.218 1.00 96.19 126 GLU A O 1
ATOM 959 N N . HIS A 1 127 ? 7.263 3.524 -13.268 1.00 96.62 127 HIS A N 1
ATOM 960 C CA . HIS A 1 127 ? 7.430 2.181 -13.806 1.00 96.62 127 HIS A CA 1
ATOM 961 C C . HIS A 1 127 ? 6.463 1.167 -13.194 1.00 96.62 127 HIS A C 1
ATOM 963 O O . HIS A 1 127 ? 6.824 -0.006 -13.046 1.00 96.62 127 HIS A O 1
ATOM 969 N N . THR A 1 128 ? 5.244 1.611 -12.887 1.00 96.50 128 THR A N 1
ATOM 970 C CA . THR A 1 128 ? 4.110 0.751 -12.537 1.00 96.50 128 THR A CA 1
ATOM 971 C C . THR A 1 128 ? 3.060 0.794 -13.645 1.00 96.50 128 THR A C 1
ATOM 973 O O . THR A 1 128 ? 2.682 1.871 -14.087 1.00 96.50 128 THR A O 1
ATOM 976 N N . GLU A 1 129 ? 2.554 -0.365 -14.053 1.00 93.19 129 GLU A N 1
ATOM 977 C CA . GLU A 1 129 ? 1.451 -0.522 -15.006 1.00 93.19 129 GLU A CA 1
ATOM 978 C C . GLU A 1 129 ? 0.525 -1.635 -14.502 1.00 93.19 129 GLU A C 1
ATOM 980 O O . GLU A 1 129 ? 1.007 -2.644 -13.980 1.00 93.19 129 GLU A O 1
ATOM 985 N N . HIS A 1 130 ? -0.798 -1.442 -14.577 1.00 91.62 130 HIS A N 1
ATOM 986 C CA . HIS A 1 130 ? -1.793 -2.422 -14.107 1.00 91.62 130 HIS A CA 1
ATOM 987 C C . HIS A 1 130 ? -1.575 -2.878 -12.642 1.00 91.62 130 HIS A C 1
ATOM 989 O O . HIS A 1 130 ? -1.883 -4.007 -12.255 1.00 91.62 130 HIS A O 1
ATOM 995 N N . GLY A 1 131 ? -0.985 -2.016 -11.803 1.00 90.75 131 GLY A N 1
ATOM 996 C CA . GLY A 1 131 ? -0.646 -2.342 -10.414 1.00 90.75 131 GLY A CA 1
ATOM 997 C C . GLY A 1 131 ? 0.540 -3.308 -10.248 1.00 90.75 131 GLY A C 1
ATOM 998 O O . GLY A 1 131 ? 0.623 -3.974 -9.206 1.00 90.75 131 GLY A O 1
ATOM 999 N N . PHE A 1 132 ? 1.439 -3.385 -11.238 1.00 95.38 132 PHE A N 1
ATOM 1000 C CA . PHE A 1 132 ? 2.667 -4.191 -11.247 1.00 95.38 132 PHE A CA 1
ATOM 1001 C C . PHE A 1 132 ? 3.886 -3.419 -11.793 1.00 95.38 132 PHE A C 1
ATOM 1003 O O . PHE A 1 132 ? 3.721 -2.502 -12.592 1.00 95.38 132 PHE A O 1
ATOM 1010 N N . PRO A 1 133 ? 5.126 -3.811 -11.439 1.00 96.62 133 PRO A N 1
ATOM 1011 C CA . PRO A 1 133 ? 6.328 -3.289 -12.069 1.00 96.62 133 PRO A CA 1
ATOM 1012 C C . PRO A 1 133 ? 6.369 -3.586 -13.570 1.00 96.62 133 PRO A C 1
ATOM 1014 O O . PRO A 1 133 ? 6.087 -4.705 -14.004 1.00 96.62 133 PRO A O 1
ATOM 1017 N N . THR A 1 134 ? 6.814 -2.606 -14.350 1.00 96.69 134 THR A N 1
ATOM 1018 C CA . THR A 1 134 ? 7.100 -2.788 -15.780 1.00 96.69 134 THR A CA 1
ATOM 1019 C C . THR A 1 134 ? 8.346 -3.654 -16.005 1.00 96.69 134 THR A C 1
ATOM 1021 O O . THR A 1 134 ? 9.197 -3.824 -15.123 1.00 96.69 134 THR A O 1
ATOM 1024 N N . ALA A 1 135 ? 8.523 -4.142 -17.237 1.00 95.75 135 ALA A N 1
ATOM 1025 C CA . ALA A 1 135 ? 9.692 -4.926 -17.641 1.00 95.75 135 ALA A CA 1
ATOM 1026 C C . ALA A 1 135 ? 11.035 -4.223 -17.354 1.00 95.75 135 ALA A C 1
ATOM 1028 O O . ALA A 1 135 ? 12.026 -4.888 -17.041 1.00 95.75 135 ALA A O 1
ATOM 1029 N N . GLN A 1 136 ? 11.065 -2.886 -17.412 1.00 94.94 136 GLN A N 1
ATOM 1030 C CA . GLN A 1 136 ? 12.261 -2.091 -17.124 1.00 94.94 136 GLN A CA 1
ATOM 1031 C C . GLN A 1 136 ? 12.761 -2.319 -15.690 1.00 94.94 136 GLN A C 1
ATOM 1033 O O . GLN A 1 136 ? 13.961 -2.491 -15.485 1.00 94.94 136 GLN A O 1
ATOM 1038 N N . VAL A 1 137 ? 11.854 -2.412 -14.713 1.00 94.50 137 VAL A N 1
ATOM 1039 C CA . VAL A 1 137 ? 12.212 -2.657 -13.306 1.00 94.50 137 VAL A CA 1
ATOM 1040 C C . VAL A 1 137 ? 12.862 -4.028 -13.146 1.00 94.50 137 VAL A C 1
ATOM 1042 O O . VAL A 1 137 ? 13.892 -4.159 -12.486 1.00 94.50 137 VAL A O 1
ATOM 1045 N N . TYR A 1 138 ? 12.301 -5.060 -13.782 1.00 94.19 138 TYR A N 1
ATOM 1046 C CA . TYR A 1 138 ? 12.864 -6.409 -13.724 1.00 94.19 138 TYR A CA 1
ATOM 1047 C C . TYR A 1 138 ? 14.230 -6.499 -14.413 1.00 94.19 138 TYR A C 1
ATOM 1049 O O . TYR A 1 138 ? 15.138 -7.156 -13.901 1.00 94.19 138 TYR A O 1
ATOM 1057 N N . LYS A 1 139 ? 14.402 -5.798 -15.537 1.00 95.00 139 LYS A N 1
ATOM 1058 C CA . LYS A 1 139 ? 15.678 -5.718 -16.253 1.00 95.00 139 LYS A CA 1
ATOM 1059 C C . LYS A 1 139 ? 16.774 -5.093 -15.393 1.00 95.00 139 LYS A C 1
ATOM 1061 O O . LYS A 1 139 ? 17.880 -5.617 -15.327 1.00 95.00 139 LYS A O 1
ATOM 1066 N N . GLU A 1 140 ? 16.472 -3.996 -14.711 1.00 92.75 140 GLU A N 1
ATOM 1067 C CA . GLU A 1 140 ? 17.424 -3.316 -13.825 1.00 92.75 140 GLU A CA 1
ATOM 1068 C C . GLU A 1 140 ? 17.748 -4.116 -12.566 1.00 92.75 140 GLU A C 1
ATOM 1070 O O . GLU A 1 140 ? 18.860 -4.028 -12.050 1.00 92.75 140 GLU A O 1
ATOM 1075 N N . ALA A 1 141 ? 16.806 -4.937 -12.101 1.00 91.50 141 ALA A N 1
ATOM 1076 C CA . ALA A 1 141 ? 17.052 -5.920 -11.053 1.00 91.50 141 ALA A CA 1
ATOM 1077 C C . ALA A 1 141 ? 17.915 -7.110 -11.531 1.00 91.50 141 ALA A C 1
ATOM 1079 O O . ALA A 1 141 ? 18.228 -7.995 -10.736 1.00 91.50 141 ALA A O 1
ATOM 1080 N N . GLY A 1 142 ? 18.316 -7.139 -12.807 1.00 95.00 142 GLY A N 1
ATOM 1081 C CA . GLY A 1 142 ? 19.209 -8.150 -13.368 1.00 95.00 142 GLY A CA 1
ATOM 1082 C C . GLY A 1 142 ? 18.523 -9.471 -13.707 1.00 95.00 142 GLY A C 1
ATOM 1083 O O . GLY A 1 142 ? 19.196 -10.499 -13.794 1.00 95.00 142 GLY A O 1
ATOM 1084 N N . LEU A 1 143 ? 17.196 -9.482 -13.883 1.00 95.25 143 LEU A N 1
ATOM 1085 C CA . LEU A 1 143 ? 16.489 -10.704 -14.261 1.00 95.25 143 LEU A CA 1
ATOM 1086 C C . LEU A 1 143 ? 16.809 -11.090 -15.721 1.00 95.25 143 LEU A C 1
ATOM 1088 O O . LEU A 1 143 ? 16.818 -10.229 -16.602 1.00 95.25 143 LEU A O 1
ATOM 1092 N N . PRO A 1 144 ? 17.021 -12.386 -16.016 1.00 97.31 144 PRO A N 1
ATOM 1093 C CA . PRO A 1 144 ? 17.096 -12.891 -17.385 1.00 97.31 144 PRO A CA 1
ATOM 1094 C C . PRO A 1 144 ? 15.803 -12.629 -18.170 1.00 97.31 144 PRO A C 1
ATOM 1096 O O . PRO A 1 144 ? 14.713 -12.774 -17.615 1.00 97.31 144 PRO A O 1
ATOM 1099 N N . GLN A 1 145 ? 15.912 -12.355 -19.476 1.00 95.94 145 GLN A N 1
ATOM 1100 C CA . GLN A 1 145 ? 14.766 -11.997 -20.329 1.00 95.94 145 GLN A CA 1
ATOM 1101 C C . GLN A 1 145 ? 13.604 -13.000 -20.245 1.00 95.94 145 GLN A C 1
ATOM 1103 O O . GLN A 1 145 ? 12.468 -12.589 -20.054 1.00 95.94 145 GLN A O 1
ATOM 1108 N N . GLY A 1 146 ? 13.876 -14.310 -20.268 1.00 96.56 146 GLY A N 1
ATOM 1109 C CA . GLY A 1 146 ? 12.810 -15.317 -20.168 1.00 96.56 146 GLY A CA 1
ATOM 1110 C C . GLY A 1 146 ? 12.021 -15.270 -18.850 1.00 96.56 146 GLY A C 1
ATOM 1111 O O . GLY A 1 146 ? 10.833 -15.586 -18.833 1.00 96.56 146 GLY A O 1
ATOM 1112 N N . LEU A 1 147 ? 12.644 -14.835 -17.745 1.00 96.50 147 LEU A N 1
ATOM 1113 C CA . LEU A 1 147 ? 11.926 -14.601 -16.487 1.00 96.50 147 LEU A CA 1
ATOM 1114 C C . LEU A 1 147 ? 11.140 -13.289 -16.516 1.00 96.50 147 LEU A C 1
ATOM 1116 O O . LEU A 1 147 ? 10.066 -13.230 -15.921 1.00 96.50 147 LEU A O 1
ATOM 1120 N N . ILE A 1 148 ? 11.643 -12.262 -17.207 1.00 96.75 148 ILE A N 1
ATOM 1121 C CA . ILE A 1 148 ? 10.912 -11.007 -17.423 1.00 96.75 148 ILE A CA 1
ATOM 1122 C C . ILE A 1 148 ? 9.632 -11.292 -18.212 1.00 96.75 148 ILE A C 1
ATOM 1124 O O . ILE A 1 148 ? 8.554 -10.930 -17.753 1.00 96.75 148 ILE A O 1
ATOM 1128 N N . ASP A 1 149 ? 9.728 -12.008 -19.332 1.00 96.94 149 ASP A N 1
ATOM 1129 C CA . ASP A 1 149 ? 8.577 -12.341 -20.180 1.00 96.94 149 ASP A CA 1
ATOM 1130 C C . ASP A 1 149 ? 7.524 -13.141 -19.395 1.00 96.94 149 ASP A C 1
ATOM 1132 O O . ASP A 1 149 ? 6.332 -12.833 -19.436 1.00 96.94 149 ASP A O 1
ATOM 1136 N N . MET A 1 150 ? 7.970 -14.117 -18.592 1.00 96.44 150 MET A N 1
ATOM 1137 C CA . MET A 1 150 ? 7.096 -14.889 -17.705 1.00 96.44 150 MET A CA 1
ATOM 1138 C C . MET A 1 150 ? 6.411 -14.010 -16.651 1.00 96.44 150 MET A C 1
ATOM 1140 O O . MET A 1 150 ? 5.221 -14.192 -16.379 1.00 96.44 150 MET A O 1
ATOM 1144 N N . LYS A 1 151 ? 7.142 -13.068 -16.041 1.00 95.00 151 LYS A N 1
ATOM 1145 C CA . LYS A 1 151 ? 6.582 -12.126 -15.063 1.00 95.00 151 LYS A CA 1
ATOM 1146 C C . LYS A 1 151 ? 5.541 -11.221 -15.707 1.00 95.00 151 LYS A C 1
ATOM 1148 O O . LYS A 1 151 ? 4.444 -11.131 -15.171 1.00 95.00 151 LYS A O 1
ATOM 1153 N N . MET A 1 152 ? 5.842 -10.629 -16.861 1.00 95.62 152 MET A N 1
ATOM 1154 C CA . MET A 1 152 ? 4.904 -9.758 -17.571 1.00 95.62 152 MET A CA 1
ATOM 1155 C C . MET A 1 152 ? 3.630 -10.510 -17.972 1.00 95.62 152 MET A C 1
ATOM 1157 O O . MET A 1 152 ? 2.534 -10.032 -17.696 1.00 95.62 152 MET A O 1
ATOM 1161 N N . ALA A 1 153 ? 3.752 -11.728 -18.512 1.00 94.56 153 ALA A N 1
ATOM 1162 C CA . ALA A 1 153 ? 2.593 -12.562 -18.831 1.00 94.56 153 ALA A CA 1
ATOM 1163 C C . ALA A 1 153 ? 1.766 -12.923 -17.583 1.00 94.56 153 ALA A C 1
ATOM 1165 O O . ALA A 1 153 ? 0.538 -12.900 -17.616 1.00 94.56 153 ALA A O 1
ATOM 1166 N N . SER A 1 154 ? 2.428 -13.232 -16.462 1.00 92.56 154 SER A N 1
ATOM 1167 C CA . SER A 1 154 ? 1.749 -13.535 -15.194 1.00 92.56 154 SER A CA 1
ATOM 1168 C C . SER A 1 154 ? 1.013 -12.321 -14.625 1.00 92.56 154 SER A C 1
ATOM 1170 O O . SER A 1 154 ? -0.104 -12.467 -14.133 1.00 92.56 154 SER A O 1
ATOM 1172 N N . ASN A 1 155 ? 1.621 -11.136 -14.708 1.00 93.00 155 ASN A N 1
ATOM 1173 C CA . ASN A 1 155 ? 1.022 -9.877 -14.271 1.00 93.00 155 ASN A CA 1
ATOM 1174 C C . ASN A 1 155 ? -0.236 -9.563 -15.098 1.00 93.00 155 ASN A C 1
ATOM 1176 O O . ASN A 1 155 ? -1.283 -9.273 -14.526 1.00 93.00 155 ASN A O 1
ATOM 1180 N N . GLU A 1 156 ? -0.163 -9.723 -16.423 1.00 90.25 156 GLU A N 1
ATOM 1181 C CA . GLU A 1 156 ? -1.291 -9.478 -17.329 1.00 90.25 156 GLU A CA 1
ATOM 1182 C C . GLU A 1 156 ? -2.457 -10.453 -17.097 1.00 90.25 156 GLU A C 1
ATOM 1184 O O . GLU A 1 156 ? -3.622 -10.050 -17.036 1.00 90.25 156 GLU A O 1
ATOM 1189 N N . MET A 1 157 ? -2.156 -11.741 -16.888 1.00 90.06 157 MET A N 1
ATOM 1190 C CA . MET A 1 157 ? -3.172 -12.733 -16.520 1.00 90.06 157 MET A CA 1
ATOM 1191 C C . MET A 1 157 ? -3.834 -12.395 -15.185 1.00 90.06 157 MET A C 1
ATOM 1193 O O . MET A 1 157 ? -5.060 -12.460 -15.079 1.00 90.06 157 MET A O 1
ATOM 1197 N N . ALA A 1 158 ? -3.039 -12.026 -14.174 1.00 88.31 158 ALA A N 1
ATOM 1198 C CA . ALA A 1 158 ? -3.563 -11.646 -12.870 1.00 88.31 158 ALA A CA 1
ATOM 1199 C C . ALA A 1 158 ? -4.492 -10.433 -12.998 1.00 88.31 158 ALA A C 1
ATOM 1201 O O . ALA A 1 158 ? -5.626 -10.485 -12.525 1.00 88.31 158 ALA A O 1
ATOM 1202 N N . TYR A 1 159 ? -4.058 -9.381 -13.693 1.00 87.25 159 TYR A N 1
ATOM 1203 C CA . TYR A 1 159 ? -4.872 -8.189 -13.915 1.00 87.25 159 TYR A CA 1
ATOM 1204 C C . TYR A 1 159 ? -6.192 -8.509 -14.634 1.00 87.25 159 TYR A C 1
ATOM 1206 O O . TYR A 1 159 ? -7.266 -8.172 -14.134 1.00 87.25 159 TYR A O 1
ATOM 1214 N N . THR A 1 160 ? -6.134 -9.247 -15.747 1.00 86.94 160 THR A N 1
ATOM 1215 C CA . THR A 1 160 ? -7.318 -9.602 -16.549 1.00 86.94 160 THR A CA 1
ATOM 1216 C C . THR A 1 160 ? -8.318 -10.450 -15.760 1.00 86.94 160 THR A C 1
ATOM 1218 O O . THR A 1 160 ? -9.529 -10.210 -15.812 1.00 86.94 160 THR A O 1
ATOM 1221 N N . GLN A 1 161 ? -7.830 -11.430 -14.990 1.00 83.44 161 GLN A N 1
ATOM 1222 C CA . GLN A 1 161 ? -8.681 -12.270 -14.150 1.00 83.44 161 GLN A CA 1
ATOM 1223 C C . GLN A 1 161 ? -9.458 -11.415 -13.141 1.00 83.44 161 GLN A C 1
ATOM 1225 O O . GLN A 1 161 ? -10.671 -11.582 -13.011 1.00 83.44 161 GLN A O 1
ATOM 1230 N N . PHE A 1 162 ? -8.804 -10.452 -12.489 1.00 72.06 162 PHE A N 1
ATOM 1231 C CA . PHE A 1 162 ? -9.464 -9.568 -11.528 1.00 72.06 162 PHE A CA 1
ATOM 1232 C C . PHE A 1 162 ? -10.407 -8.558 -12.186 1.00 72.06 162 PHE A C 1
ATOM 1234 O O . PHE A 1 162 ? -11.544 -8.419 -11.728 1.00 72.06 162 PHE A O 1
ATOM 1241 N N . ALA A 1 163 ? -9.998 -7.914 -13.283 1.00 74.19 163 ALA A N 1
ATOM 1242 C CA . ALA A 1 163 ? -10.847 -6.980 -14.027 1.00 74.19 163 ALA A CA 1
ATOM 1243 C C . ALA A 1 163 ? -12.168 -7.636 -14.474 1.00 74.19 163 ALA A C 1
ATOM 1245 O O . ALA A 1 163 ? -13.239 -7.034 -14.382 1.00 74.19 163 ALA A O 1
ATOM 1246 N N . SER A 1 164 ? -12.123 -8.913 -14.871 1.00 71.06 164 SER A N 1
ATOM 1247 C CA . SER A 1 164 ? -13.329 -9.664 -15.238 1.00 71.06 164 SER A CA 1
ATOM 1248 C C . SER A 1 164 ? -14.271 -9.947 -14.053 1.00 71.06 164 SER A C 1
ATOM 1250 O O . SER A 1 164 ? -15.491 -9.987 -14.226 1.00 71.06 164 SER A O 1
ATOM 1252 N N . MET A 1 165 ? -13.736 -10.102 -12.836 1.00 63.47 165 MET A N 1
ATOM 1253 C CA . MET A 1 165 ? -14.525 -10.351 -11.622 1.00 63.47 165 MET A CA 1
ATOM 1254 C C . MET A 1 165 ? -15.174 -9.075 -11.076 1.00 63.47 165 MET A C 1
ATOM 1256 O O . MET A 1 165 ? -16.278 -9.139 -10.535 1.00 63.47 165 MET A O 1
ATOM 1260 N N . THR A 1 166 ? -14.528 -7.916 -11.229 1.00 59.06 166 THR A N 1
ATOM 1261 C CA . THR A 1 166 ? -15.053 -6.623 -10.761 1.00 59.06 166 THR A CA 1
ATOM 1262 C C . THR A 1 166 ? -16.098 -6.034 -11.713 1.00 59.06 166 THR A C 1
ATOM 1264 O O . THR A 1 166 ? -17.081 -5.462 -11.249 1.00 59.06 166 THR A O 1
ATOM 1267 N N . GLN A 1 167 ? -15.979 -6.261 -13.027 1.00 49.41 167 GLN A N 1
ATOM 1268 C CA . GLN A 1 167 ? -16.995 -5.861 -14.015 1.00 49.41 167 GLN A CA 1
ATOM 1269 C C . GLN A 1 167 ? -18.249 -6.762 -14.018 1.00 49.41 167 GLN A C 1
ATOM 1271 O O . GLN A 1 167 ? -19.296 -6.379 -14.539 1.00 49.41 167 GLN A O 1
ATOM 1276 N N . GLY A 1 168 ? -18.194 -7.943 -13.392 1.00 37.72 168 GLY A N 1
ATOM 1277 C CA . GLY A 1 168 ? -19.337 -8.858 -13.268 1.00 37.72 168 GLY A CA 1
ATOM 1278 C C . GLY A 1 168 ? -20.451 -8.397 -12.313 1.00 37.72 168 GLY A C 1
ATOM 1279 O O . GLY A 1 168 ? -21.508 -9.030 -12.283 1.00 37.72 168 GLY A O 1
ATOM 1280 N N . GLY A 1 169 ? -20.235 -7.318 -11.547 1.00 36.34 169 GLY A N 1
ATOM 1281 C CA . GLY A 1 169 ? -21.190 -6.766 -10.574 1.00 36.34 169 GLY A CA 1
ATOM 1282 C C . GLY A 1 169 ? -22.153 -5.703 -11.117 1.00 36.34 169 GLY A C 1
ATOM 1283 O O . GLY A 1 169 ? -23.228 -5.531 -10.549 1.00 36.34 169 GLY A O 1
ATOM 1284 N N . ASP A 1 170 ? -21.831 -5.058 -12.242 1.00 38.03 170 ASP A N 1
ATOM 1285 C CA . ASP A 1 170 ? -22.624 -3.965 -12.826 1.00 38.03 170 ASP A CA 1
ATOM 1286 C C . ASP A 1 170 ? -23.182 -4.348 -14.206 1.00 38.03 170 ASP A C 1
ATOM 1288 O O . ASP A 1 170 ? -22.945 -3.704 -15.227 1.00 38.03 170 ASP A O 1
ATOM 1292 N N . LYS A 1 171 ? -24.010 -5.398 -14.267 1.00 39.47 171 LYS A N 1
ATOM 1293 C CA . LYS A 1 171 ? -24.914 -5.576 -15.416 1.00 39.47 171 LYS A CA 1
ATOM 1294 C C . LYS A 1 171 ? -26.121 -4.648 -15.282 1.00 39.47 171 LYS A C 1
ATOM 1296 O O . LYS A 1 171 ? -27.222 -5.113 -15.001 1.00 39.47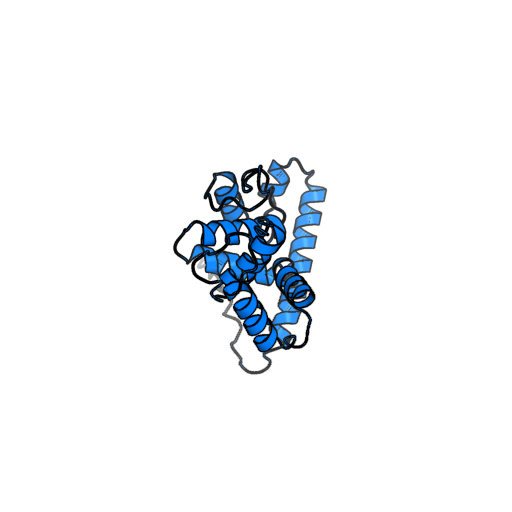 171 LYS A O 1
ATOM 1301 N N . LYS A 1 172 ? -25.914 -3.349 -15.516 1.00 36.62 172 LYS A N 1
ATOM 1302 C CA . LYS A 1 172 ? -26.929 -2.407 -16.031 1.00 36.62 172 LYS A CA 1
ATOM 1303 C C . LYS A 1 172 ? -26.267 -1.081 -16.425 1.00 36.62 172 LYS A C 1
ATOM 1305 O O . LYS A 1 172 ? -26.161 -0.168 -15.620 1.00 36.62 172 LYS A O 1
ATOM 1310 N N . GLY A 1 173 ? -25.880 -0.969 -17.693 1.00 31.50 173 GLY A N 1
ATOM 1311 C CA . GLY A 1 173 ? -25.471 0.304 -18.286 1.00 31.50 173 GLY A CA 1
ATOM 1312 C C . GLY A 1 173 ? -24.520 0.107 -19.455 1.00 31.50 173 GLY A C 1
ATOM 1313 O O . GLY A 1 173 ? -23.323 -0.030 -19.261 1.00 31.50 173 GLY A O 1
ATOM 1314 N N . GLN A 1 174 ? -25.070 0.049 -20.663 1.00 35.41 174 GLN A N 1
ATOM 1315 C CA . GLN A 1 174 ? -24.318 0.047 -21.915 1.00 35.41 174 GLN A CA 1
ATOM 1316 C C . GLN A 1 174 ? -23.428 1.294 -22.037 1.00 35.41 174 GLN A C 1
ATOM 1318 O O . GLN A 1 174 ? -23.905 2.406 -21.817 1.00 35.41 174 GLN A O 1
ATOM 1323 N N . SER A 1 175 ? -22.210 1.119 -22.544 1.00 33.91 175 SER A N 1
ATOM 1324 C CA . SER A 1 175 ? -21.665 2.012 -23.568 1.00 33.91 175 SER A CA 1
ATOM 1325 C C . SER A 1 175 ? -20.720 1.236 -24.490 1.00 33.91 175 SER A C 1
ATOM 1327 O O . SER A 1 175 ? -20.004 0.324 -24.085 1.00 33.91 175 SER A O 1
ATOM 1329 N N . GLU A 1 176 ? -20.867 1.535 -25.772 1.00 36.16 176 GLU A N 1
ATOM 1330 C CA . GLU A 1 176 ? -20.368 0.825 -26.946 1.00 36.16 176 GLU A CA 1
ATOM 1331 C C . GLU A 1 176 ? -18.834 0.886 -27.088 1.00 36.16 176 GLU A C 1
ATOM 1333 O O . GLU A 1 176 ? -18.204 1.813 -26.576 1.00 36.16 176 GLU A O 1
ATOM 1338 N N . PRO A 1 177 ? -18.206 -0.058 -27.817 1.00 35.53 177 PRO A N 1
ATOM 1339 C CA . PRO A 1 177 ? -16.791 0.047 -28.148 1.00 35.53 177 PRO A CA 1
ATOM 1340 C C . PRO A 1 177 ? -16.542 1.218 -29.111 1.00 35.53 177 PRO A C 1
ATOM 1342 O O . PRO A 1 177 ? -17.138 1.299 -30.186 1.00 35.53 177 PRO A O 1
ATOM 1345 N N . SER A 1 178 ? -15.624 2.106 -28.727 1.00 35.47 178 SER A N 1
ATOM 1346 C CA . SER A 1 178 ? -15.125 3.199 -29.566 1.00 35.47 178 SER A CA 1
ATOM 1347 C C . SER A 1 178 ? -14.621 2.696 -30.932 1.00 35.47 178 SER A C 1
ATOM 1349 O O . SER A 1 178 ? -13.988 1.639 -31.005 1.00 35.47 178 SER A O 1
ATOM 1351 N N . PRO A 1 179 ? -14.850 3.450 -32.024 1.00 36.88 179 PRO A N 1
ATOM 1352 C CA . PRO A 1 179 ? -14.545 3.007 -33.378 1.00 36.88 179 PRO A CA 1
ATOM 1353 C C . PRO A 1 179 ? -13.041 2.971 -33.674 1.00 36.88 179 PRO A C 1
ATOM 1355 O O . PRO A 1 179 ? -12.277 3.875 -33.328 1.00 36.88 179 PRO A O 1
ATOM 1358 N N . VAL A 1 180 ? -12.644 1.918 -34.389 1.00 39.00 180 VAL A N 1
ATOM 1359 C CA . VAL A 1 180 ? -11.319 1.713 -34.981 1.00 39.00 180 VAL A CA 1
ATOM 1360 C C . VAL A 1 180 ? -11.005 2.872 -35.933 1.00 39.00 180 VAL A C 1
ATOM 1362 O O . VAL A 1 180 ? -11.712 3.082 -36.917 1.00 39.00 180 VAL A O 1
ATOM 1365 N N . ARG A 1 181 ? -9.928 3.624 -35.669 1.00 34.31 181 ARG A N 1
ATOM 1366 C CA . ARG A 1 181 ? -9.375 4.584 -36.636 1.00 34.31 181 ARG A CA 1
ATOM 1367 C C . ARG A 1 181 ? -8.783 3.817 -37.819 1.00 34.31 181 ARG A C 1
ATOM 1369 O O . ARG A 1 181 ? -7.672 3.302 -37.734 1.00 34.31 181 ARG A O 1
ATOM 1376 N N . THR A 1 182 ? -9.510 3.763 -38.929 1.00 39.25 182 THR A N 1
ATOM 1377 C CA . THR A 1 182 ? -8.949 3.405 -40.234 1.00 39.25 182 THR A CA 1
ATOM 1378 C C . THR A 1 182 ? -8.069 4.561 -40.708 1.00 39.25 182 THR A C 1
ATOM 1380 O O . THR A 1 182 ? -8.543 5.685 -40.866 1.00 39.25 182 THR A O 1
ATOM 1383 N N . VAL A 1 183 ? -6.775 4.306 -40.897 1.00 38.41 183 VAL A N 1
ATOM 1384 C CA . VAL A 1 183 ? -5.865 5.241 -41.566 1.00 38.41 183 VAL A CA 1
ATOM 1385 C C . VAL A 1 183 ? -6.096 5.086 -43.067 1.00 38.41 183 VAL A C 1
ATOM 1387 O O . VAL A 1 183 ? -5.735 4.061 -43.641 1.00 38.41 183 VAL A O 1
ATOM 1390 N N . SER A 1 184 ? -6.723 6.076 -43.699 1.00 42.66 184 SER A N 1
ATOM 1391 C CA . SER A 1 184 ? -6.759 6.168 -45.158 1.00 42.66 184 SER A CA 1
ATOM 1392 C C . SER A 1 184 ? -5.383 6.612 -45.657 1.00 42.66 184 SER A C 1
ATOM 1394 O O . SER A 1 184 ? -4.958 7.735 -45.400 1.00 42.66 184 SER A O 1
ATOM 1396 N N . MET A 1 185 ? -4.684 5.710 -46.345 1.00 35.19 185 MET A N 1
ATOM 1397 C CA . MET A 1 185 ? -3.606 6.045 -47.275 1.00 35.19 185 MET A CA 1
ATOM 1398 C C . MET A 1 185 ? -4.261 6.579 -48.553 1.00 35.19 185 MET A C 1
ATOM 1400 O O . MET A 1 185 ? -4.913 5.816 -49.266 1.00 35.19 185 MET A O 1
ATOM 1404 N N . GLU A 1 186 ? -4.119 7.873 -48.825 1.00 42.59 186 GLU A N 1
ATOM 1405 C CA . GLU A 1 186 ? -4.339 8.407 -50.171 1.00 42.59 186 GLU A CA 1
ATOM 1406 C C . GLU A 1 186 ? -3.086 8.158 -51.023 1.00 42.59 186 GLU A C 1
ATOM 1408 O O . GLU A 1 186 ? -1.959 8.236 -50.523 1.00 42.59 186 GLU A O 1
ATOM 1413 N N . MET A 1 187 ? -3.331 7.767 -52.277 1.00 45.50 187 MET A N 1
ATOM 1414 C CA . MET A 1 187 ? -2.344 7.471 -53.323 1.00 45.50 187 MET A CA 1
ATOM 1415 C C . MET A 1 187 ? -1.705 8.738 -53.885 1.00 45.50 187 MET A C 1
ATOM 1417 O O . MET A 1 187 ? -2.420 9.760 -53.981 1.00 45.50 187 MET A O 1
#

Foldseek 3Di:
DPDAAAQLQLQLLLLLVLVVQDQDDCASRRDCDPSNLVSLLVVCVVVVNNVDDSVVSSVVSNVLLLQLQSLVSSLVSLVPDDLFLNSLQSNLSLLVSLPQDCPVQADPVRRGGRSDCDPSSVVSSVQDDSSHGHLVRCVVVVDDPVVSVVVVVVSVVSSVVRVVVVVVPDPDDDDDDDDDDDDDDDD